Protein 7F7O (pdb70)

Foldseek 3Di:
DVLLVLLVLLVVVLVVLVVVVVVPHDDCVVSVNLVSLLVLLVQLQDPVSLVVCVVSVNLVSLLSSLLSLCVHPPQDPDPSSLSSNLSSLSSLLSNLAPDQVSLVVSLVPLSSVLSLLSNLPHPDLSSLLSSLSNLLSSLPPHDPSSLVSCVVSPNLLSLLVSLVPDDDPSSNLSSLSNLLSNLQPDLVSLVSQVVHPCNLVVLLVQCPDDDPDPDNRSNLSSLSSLLSSLLVVLVPPVSVVSCVVSPRLLSLLVQCPDPDPSSLLSSLSNLLSNLPPDPVVLVVCVVSPLLVSLVVQCPPPDDSSNVSSVNSNVSSVVDDDPVPD/DDDDDDPD

Solvent-accessible surface area: 15407 Å² total; per-residue (Å²): 196,128,15,66,100,14,0,89,64,0,72,59,2,1,92,43,0,72,122,56,59,158,82,150,114,25,26,10,85,137,80,109,1,10,64,6,0,20,58,0,6,116,38,0,62,69,128,143,71,30,119,34,0,60,135,69,19,0,6,80,2,0,0,54,0,0,37,0,1,11,98,28,69,29,98,33,101,72,141,54,2,22,16,0,1,58,47,0,0,7,0,0,0,0,2,0,64,53,42,101,61,13,7,35,39,0,2,78,38,86,20,0,0,152,10,0,17,46,2,4,157,10,140,29,34,67,0,17,7,0,0,0,4,0,0,26,0,0,2,90,189,12,53,103,113,2,70,118,10,0,84,121,30,28,0,2,92,19,0,0,82,12,0,60,128,17,153,86,23,59,0,9,74,0,0,0,4,0,0,46,7,0,0,70,36,37,92,98,2,43,28,26,0,9,70,15,137,40,0,4,40,49,0,6,41,3,3,70,55,213,43,150,88,160,51,83,16,2,32,42,7,0,4,0,0,0,80,15,0,0,51,54,0,10,77,56,94,108,36,4,81,53,5,45,120,68,83,0,13,95,12,3,5,117,15,12,143,34,178,19,94,51,7,7,21,11,1,0,1,0,1,90,39,2,0,38,179,12,105,132,5,10,66,29,1,27,82,77,24,0,18,72,53,1,107,120,30,50,155,36,204,92,163,56,9,22,94,0,0,44,22,0,25,159,19,0,93,71,77,122,21,107,131,80,242,38,16,49,31,58,26,42,172

Secondary structure (DSSP, 8-state):
-HHHHHHHHHHHHHHHHHHHHHH----HHHHT-HHHHHHHHHHTTSHHHHHHHHHHTHHHHHHHHHHHHHHHH-S---HHHHHHHHHHHHHHHHHHTT-HHHHHHHHH-HHHHHHHHHGGGSS-HHHHHHHHHHHHHHHTT--HHHHHHHHHHTHHHHHHHHHHH--SHHHHHHHHHHHHHHHTT-HHHHHHHHHSTTHHHHHHHGGG---SSS--HHHHHHHHHHHHHHHHHHT-HHHHHHHHHTT-HHHHHHGGG-S-HHHHHHHHHHHHHHHSS-HHHHHHHHHHTHHHHHHHHTT-SSHHHHHHHHHHHHHHHHS--TT--/----S---

B-factor: mean 48.18, std 10.62, range [10.53, 83.95]

Structure (mmCIF, N/CA/C/O backbone):
data_7F7O
#
_entry.id   7F7O
#
_cell.length_a   57.234
_cell.length_b   71.619
_cell.length_c   83.873
_cell.angle_alpha   90.000
_cell.angle_beta   90.000
_cell.angle_gamma   90.000
#
_symmetry.space_group_name_H-M   'P 21 21 21'
#
loop_
_entity.id
_entity.type
_entity.pdbx_description
1 polymer 'Adenomatous polyposis coli protein'
2 polymer 'Tracer 7'
3 non-polymer "N-[3',6'-bis(oxidanyl)-3-oxidanylidene-spiro[2-benzofuran-1,9'-xanthene]-5-yl]methanethioamide"
4 water water
#
loop_
_atom_site.group_PDB
_atom_site.id
_atom_site.type_symbol
_atom_site.label_atom_id
_atom_site.label_alt_id
_atom_site.label_comp_id
_atom_site.label_asym_id
_atom_site.label_entity_id
_atom_site.label_seq_id
_atom_site.pdbx_PDB_ins_code
_atom_site.Cartn_x
_atom_site.Cartn_y
_atom_site.Cartn_z
_atom_site.occupancy
_atom_site.B_iso_or_equiv
_atom_site.auth_seq_id
_atom_site.auth_comp_id
_atom_site.auth_asym_id
_atom_site.auth_atom_id
_atom_site.pdbx_PDB_model_num
ATOM 1 N N . HIS A 1 1 ? -31.297 -10.874 35.858 1.00 73.05 404 HIS A N 1
ATOM 2 C CA . HIS A 1 1 ? -31.068 -10.796 37.343 1.00 73.11 404 HIS A CA 1
ATOM 3 C C . HIS A 1 1 ? -29.788 -11.497 37.819 1.00 72.30 404 HIS A C 1
ATOM 4 O O . HIS A 1 1 ? -29.074 -10.961 38.670 1.00 72.57 404 HIS A O 1
ATOM 11 N N . HIS A 1 2 ? -29.513 -12.690 37.288 1.00 71.10 405 HIS A N 1
ATOM 12 C CA . HIS A 1 2 ? -28.279 -13.422 37.613 1.00 70.19 405 HIS A CA 1
ATOM 13 C C . HIS A 1 2 ? -27.027 -12.770 37.012 1.00 68.51 405 HIS A C 1
ATOM 14 O O . HIS A 1 2 ? -25.958 -12.805 37.624 1.00 68.20 405 HIS A O 1
ATOM 21 N N . MET A 1 3 ? -27.158 -12.198 35.815 1.00 66.58 406 MET A N 1
ATOM 22 C CA . MET A 1 3 ? -26.066 -11.438 35.189 1.00 65.00 406 MET A CA 1
ATOM 23 C C . MET A 1 3 ? -25.811 -10.102 35.886 1.00 63.54 406 MET A C 1
ATOM 24 O O . MET A 1 3 ? -24.665 -9.657 35.964 1.00 63.41 406 MET A O 1
ATOM 29 N N . LEU A 1 4 ? -26.878 -9.460 36.366 1.00 62.19 407 LEU A N 1
ATOM 30 C CA . LEU A 1 4 ? -26.765 -8.238 37.175 1.00 61.02 407 LEU A CA 1
ATOM 31 C C . LEU A 1 4 ? -25.948 -8.494 38.443 1.00 59.78 407 LEU A C 1
ATOM 32 O O . LEU A 1 4 ? -25.074 -7.701 38.788 1.00 59.56 407 LEU A O 1
ATOM 37 N N . HIS A 1 5 ? -26.239 -9.606 39.118 1.00 58.42 408 HIS A N 1
ATOM 38 C CA . HIS A 1 5 ? -25.472 -10.058 40.288 1.00 57.70 408 HIS A CA 1
ATOM 39 C C . HIS A 1 5 ? -23.971 -10.194 39.990 1.00 56.71 408 HIS A C 1
ATOM 40 O O . HIS A 1 5 ? -23.140 -9.761 40.791 1.00 56.33 408 HIS A O 1
ATOM 47 N N . LEU A 1 6 ? -23.639 -10.781 38.841 1.00 55.93 409 LEU A N 1
ATOM 48 C CA . LEU A 1 6 ? -22.241 -10.965 38.421 1.00 55.55 409 LEU A CA 1
ATOM 49 C C . LEU A 1 6 ? -21.551 -9.651 38.034 1.00 54.88 409 LEU A C 1
ATOM 50 O O . LEU A 1 6 ? -20.393 -9.429 38.398 1.00 54.82 409 LEU A O 1
ATOM 55 N N . LEU A 1 7 ? -22.256 -8.798 37.293 1.00 54.06 410 LEU A N 1
ATOM 56 C CA . LEU A 1 7 ? -21.721 -7.492 36.876 1.00 53.68 410 LEU A CA 1
ATOM 57 C C . LEU A 1 7 ? -21.516 -6.522 38.046 1.00 53.58 410 LEU A C 1
ATOM 58 O O . LEU A 1 7 ? -20.588 -5.710 38.020 1.00 53.49 410 LEU A O 1
ATOM 63 N N . GLU A 1 8 ? -22.385 -6.606 39.055 1.00 53.34 411 GLU A N 1
ATOM 64 C CA . GLU A 1 8 ? -22.266 -5.780 40.265 1.00 52.88 411 GLU A CA 1
ATOM 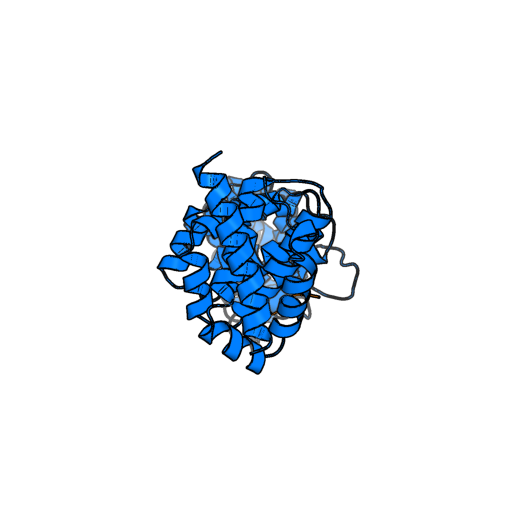65 C C . GLU A 1 8 ? -21.020 -6.115 41.089 1.00 52.32 411 GLU A C 1
ATOM 66 O O . GLU A 1 8 ? -20.394 -5.215 41.651 1.00 51.97 411 GLU A O 1
ATOM 72 N N . GLN A 1 9 ? -20.675 -7.402 41.164 1.00 51.96 412 GLN A N 1
ATOM 73 C CA . GLN A 1 9 ? -19.436 -7.848 41.821 1.00 51.85 412 GLN A CA 1
ATOM 74 C C . GLN A 1 9 ? -18.182 -7.266 41.163 1.00 51.99 412 GLN A C 1
ATOM 75 O O . GLN A 1 9 ? -17.219 -6.924 41.854 1.00 52.17 412 GLN A O 1
ATOM 81 N N . ILE A 1 10 ? -18.202 -7.165 39.834 1.00 52.12 413 ILE A N 1
ATOM 82 C CA . ILE A 1 10 ? -17.103 -6.560 39.073 1.00 52.34 413 ILE A CA 1
ATOM 83 C C . ILE A 1 10 ? -17.029 -5.055 39.337 1.00 52.75 413 ILE A C 1
ATOM 84 O O . ILE A 1 10 ? -15.959 -4.534 39.656 1.00 52.53 413 ILE A O 1
ATOM 89 N N . ARG A 1 11 ? -18.165 -4.371 39.198 1.00 53.46 414 ARG A N 1
ATOM 90 C CA . ARG A 1 11 ? -18.245 -2.923 39.449 1.00 54.16 414 ARG A CA 1
ATOM 91 C C . ARG A 1 11 ? -17.916 -2.546 40.899 1.00 54.98 414 ARG A C 1
ATOM 92 O O . ARG A 1 11 ? -17.305 -1.504 41.141 1.00 55.14 414 ARG A O 1
ATOM 100 N N . ALA A 1 12 ? -18.322 -3.390 41.848 1.00 56.05 415 ALA A N 1
ATOM 101 C CA . ALA A 1 12 ? -17.972 -3.210 43.264 1.00 56.87 415 ALA A CA 1
ATOM 102 C C . ALA A 1 12 ? -16.459 -3.277 43.487 1.00 57.76 415 ALA A C 1
ATOM 103 O O . ALA A 1 12 ? -15.903 -2.468 44.231 1.00 58.05 415 ALA A O 1
ATOM 105 N N . TYR A 1 13 ? -15.809 -4.242 42.836 1.00 58.73 416 TYR A N 1
ATOM 106 C CA . TYR A 1 13 ? -14.348 -4.384 42.877 1.00 59.55 416 TYR A CA 1
ATOM 107 C C . TYR A 1 13 ? -13.632 -3.236 42.158 1.00 60.42 416 TYR A C 1
ATOM 108 O O . TYR A 1 13 ? -12.597 -2.763 42.630 1.00 60.32 416 TYR A O 1
ATOM 117 N N . CYS A 1 14 ? -14.178 -2.811 41.017 1.00 61.61 417 CYS A N 1
ATOM 118 C CA . CYS A 1 14 ? -13.639 -1.669 40.262 1.00 62.44 417 CYS A CA 1
ATOM 119 C C . CYS A 1 14 ? -13.636 -0.382 41.090 1.00 63.27 417 CYS A C 1
ATOM 120 O O . CYS A 1 14 ? -12.655 0.365 41.074 1.00 63.31 417 CYS A O 1
ATOM 123 N N . GLU A 1 15 ? -14.732 -0.139 41.808 1.00 64.38 418 GLU A N 1
ATOM 124 C CA . GLU A 1 15 ? -14.838 1.009 42.718 1.00 65.46 418 GLU A CA 1
ATOM 125 C C . GLU A 1 15 ? -13.884 0.897 43.912 1.00 66.02 418 GLU A C 1
ATOM 126 O O . GLU A 1 15 ? -13.330 1.904 44.354 1.00 66.24 418 GLU A O 1
ATOM 132 N N . THR A 1 16 ? -13.701 -0.320 44.424 1.00 66.74 419 THR A N 1
ATOM 133 C CA . THR A 1 16 ? -12.719 -0.592 45.483 1.00 67.64 419 THR A CA 1
ATOM 134 C C . THR A 1 16 ? -11.286 -0.293 45.021 1.00 68.48 419 THR A C 1
ATOM 135 O O . THR A 1 16 ? -10.473 0.206 45.804 1.00 69.09 419 THR A O 1
ATOM 139 N N . CYS A 1 17 ? -10.987 -0.604 43.759 1.00 69.09 420 CYS A N 1
ATOM 140 C CA . CYS A 1 17 ? -9.671 -0.323 43.170 1.00 69.88 420 CYS A CA 1
ATOM 141 C C . CYS A 1 17 ? -9.417 1.175 42.963 1.00 70.87 420 CYS A C 1
ATOM 142 O O . CYS A 1 17 ? -8.314 1.654 43.229 1.00 71.12 420 CYS A O 1
ATOM 145 N N . TRP A 1 18 ? -10.431 1.902 42.489 1.00 71.69 421 TRP A N 1
ATOM 146 C CA . TRP A 1 18 ? -10.316 3.354 42.272 1.00 72.20 421 TRP A CA 1
ATOM 147 C C . TRP A 1 18 ? -10.202 4.143 43.583 1.00 73.01 421 TRP A C 1
ATOM 148 O O . TRP A 1 18 ? -9.572 5.202 43.613 1.00 73.41 421 TRP A O 1
ATOM 159 N N . GLU A 1 19 ? -10.821 3.634 44.649 1.00 73.44 422 GLU A N 1
ATOM 160 C CA . GLU A 1 19 ? -10.641 4.183 46.002 1.00 73.72 422 GLU A CA 1
ATOM 161 C C . GLU A 1 19 ? -9.182 4.094 46.465 1.00 74.66 422 GLU A C 1
ATOM 162 O O . GLU A 1 19 ? -8.666 5.026 47.083 1.00 75.25 422 GLU A O 1
ATOM 168 N N . TRP A 1 20 ? -8.536 2.969 46.161 1.00 75.63 423 TRP A N 1
ATOM 169 C CA . TRP A 1 20 ? -7.111 2.771 46.448 1.00 76.57 423 TRP A CA 1
ATOM 170 C C . TRP A 1 20 ? -6.212 3.631 45.549 1.00 77.54 423 TRP A C 1
ATOM 171 O O . TRP A 1 20 ? -5.223 4.191 46.025 1.00 78.22 423 TRP A O 1
ATOM 182 N N . GLN A 1 21 ? -6.549 3.716 44.259 1.00 78.44 424 GLN A N 1
ATOM 183 C CA . GLN A 1 21 ? -5.757 4.491 43.285 1.00 79.07 424 GLN A CA 1
ATOM 184 C C . GLN A 1 21 ? -5.681 5.986 43.610 1.00 79.59 424 GLN A C 1
ATOM 185 O O . GLN A 1 21 ? -4.632 6.606 43.424 1.00 79.26 424 GLN A O 1
ATOM 191 N N . GLU A 1 22 ? -6.792 6.553 44.080 1.00 80.61 425 GLU A N 1
ATOM 192 C CA . GLU A 1 22 ? -6.829 7.955 44.515 1.00 81.47 425 GLU A CA 1
ATOM 193 C C . GLU A 1 22 ? -5.996 8.194 45.778 1.00 81.54 425 GLU A C 1
ATOM 194 O O . GLU A 1 22 ? -5.350 9.237 45.906 1.00 81.90 425 GLU A O 1
ATOM 200 N N . ALA A 1 23 ? -6.018 7.231 46.700 1.00 81.34 426 ALA A N 1
ATOM 201 C CA . ALA A 1 23 ? -5.222 7.306 47.929 1.00 81.36 426 ALA A CA 1
ATOM 202 C C . ALA A 1 23 ? -3.733 7.096 47.644 1.00 81.43 426 ALA A C 1
ATOM 203 O O . ALA A 1 23 ? -2.925 8.003 47.855 1.00 81.72 426 ALA A O 1
ATOM 205 N N . HIS A 1 24 ? -3.386 5.908 47.150 1.00 81.44 427 HIS A N 1
ATOM 206 C CA . HIS A 1 24 ? -1.990 5.548 46.876 1.00 81.70 427 HIS A CA 1
ATOM 207 C C . HIS A 1 24 ? -1.545 6.086 45.519 1.00 81.79 427 HIS A C 1
ATOM 208 O O . HIS A 1 24 ? -1.978 5.603 44.473 1.00 82.05 427 HIS A O 1
ATOM 215 N N . MET A 1 35 ? -3.631 -2.279 48.906 1.00 78.25 438 MET A N 1
ATOM 216 C CA . MET A 1 35 ? -3.813 -2.754 47.537 1.00 78.67 438 MET A CA 1
ATOM 217 C C . MET A 1 35 ? -4.790 -3.940 47.494 1.00 78.15 438 MET A C 1
ATOM 218 O O . MET A 1 35 ? -4.419 -5.054 47.875 1.00 77.38 438 MET A O 1
ATOM 223 N N . PRO A 1 36 ? -6.050 -3.699 47.058 1.00 77.96 439 PRO A N 1
ATOM 224 C CA . PRO A 1 36 ? -7.029 -4.791 46.940 1.00 77.88 439 PRO A CA 1
ATOM 225 C C . PRO A 1 36 ? -6.638 -5.856 45.911 1.00 77.84 439 PRO A C 1
ATOM 226 O O . PRO A 1 36 ? -6.241 -5.513 44.795 1.00 78.36 439 PRO A O 1
ATOM 230 N N . ALA A 1 37 ? -6.751 -7.127 46.298 1.00 77.23 440 ALA A N 1
ATOM 231 C CA . ALA A 1 37 ? -6.444 -8.258 45.418 1.00 76.78 440 ALA A CA 1
ATOM 232 C C . ALA A 1 37 ? -7.736 -8.866 44.858 1.00 76.65 440 ALA A C 1
ATOM 233 O O . ALA A 1 37 ? -8.756 -8.892 45.554 1.00 76.64 440 ALA A O 1
ATOM 235 N N . PRO A 1 38 ? -7.699 -9.363 43.603 1.00 76.19 441 PRO A N 1
ATOM 236 C CA . PRO A 1 38 ? -8.896 -9.937 42.974 1.00 75.41 441 PRO A CA 1
ATOM 237 C C . PRO A 1 38 ? -9.315 -11.312 43.520 1.00 74.37 441 PRO A C 1
ATOM 238 O O . PRO A 1 38 ? -10.502 -11.642 43.483 1.00 74.02 441 PRO A O 1
ATOM 242 N N . VAL A 1 39 ? -8.354 -12.101 44.006 1.00 73.19 442 VAL A N 1
ATOM 243 C CA . VAL A 1 39 ? -8.635 -13.434 44.570 1.00 72.57 442 VAL A CA 1
ATOM 244 C C . VAL A 1 39 ? -9.545 -13.400 45.809 1.00 72.31 442 VAL A C 1
ATOM 245 O O . VAL A 1 39 ? -10.338 -14.320 46.022 1.00 71.94 442 VAL A O 1
ATOM 249 N N . GLU A 1 40 ? -9.427 -12.340 46.606 1.00 72.49 443 GLU A N 1
ATOM 250 C CA . GLU A 1 40 ? -10.216 -12.180 47.833 1.00 72.37 443 GLU A CA 1
ATOM 251 C C . GLU A 1 40 ? -11.691 -11.864 47.554 1.00 71.81 443 GLU A C 1
ATOM 252 O O . GLU A 1 40 ? -12.573 -12.352 48.266 1.00 72.16 443 GLU A O 1
ATOM 258 N N . HIS A 1 41 ? -11.948 -11.059 46.521 1.00 70.60 444 HIS A N 1
ATOM 259 C CA . HIS A 1 41 ? -13.315 -10.651 46.150 1.00 69.42 444 HIS A CA 1
ATOM 260 C C . HIS A 1 41 ? -14.061 -11.633 45.226 1.00 67.99 444 HIS A C 1
ATOM 261 O O . HIS A 1 41 ? -15.241 -11.414 44.938 1.00 67.82 444 HIS A O 1
ATOM 268 N N . GLN A 1 42 ? -13.383 -12.691 44.767 1.00 66.57 445 GL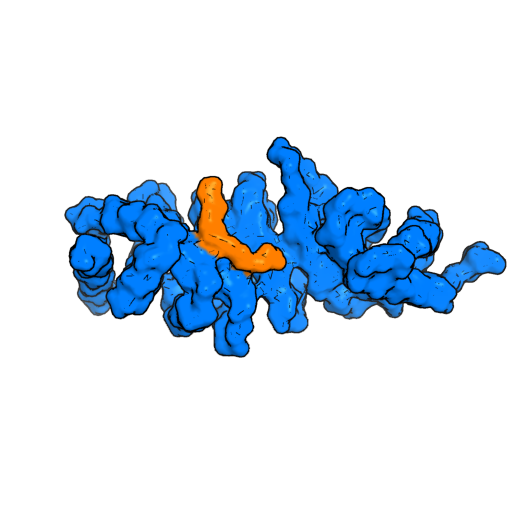N A N 1
ATOM 269 C CA . GLN A 1 42 ? -13.982 -13.736 43.918 1.00 65.59 445 GLN A CA 1
ATOM 270 C C . GLN A 1 42 ? -14.398 -13.179 42.548 1.00 64.26 445 GLN A C 1
ATOM 271 O O . GLN A 1 42 ? -15.553 -13.298 42.127 1.00 64.29 445 GLN A O 1
ATOM 277 N N . ILE A 1 43 ? -13.422 -12.588 41.861 1.00 62.63 446 ILE A N 1
ATOM 278 C CA . ILE A 1 43 ? -13.640 -11.887 40.589 1.00 61.31 446 ILE A CA 1
ATOM 279 C C . ILE A 1 43 ? -13.412 -12.792 39.377 1.00 59.91 446 ILE A C 1
ATOM 280 O O . ILE A 1 43 ? -14.196 -12.754 38.427 1.00 59.80 446 ILE A O 1
ATOM 285 N N . CYS A 1 44 ? -12.342 -13.588 39.403 1.00 58.51 447 CYS A N 1
ATOM 286 C CA . CYS A 1 44 ? -11.988 -14.445 38.261 1.00 57.53 447 CYS A CA 1
ATOM 287 C C . CYS A 1 44 ? -13.024 -15.539 37.956 1.00 56.08 447 CYS A C 1
ATOM 288 O O . CYS A 1 44 ? -13.219 -15.874 36.788 1.00 55.86 447 CYS A O 1
ATOM 291 N N . PRO A 1 45 ? -13.675 -16.110 38.994 1.00 54.60 448 PRO A N 1
ATOM 292 C CA . PRO A 1 45 ? -14.835 -16.980 38.744 1.00 53.48 448 PRO A CA 1
ATOM 293 C C . PRO A 1 45 ? -16.055 -16.254 38.160 1.00 52.01 448 PRO A C 1
ATOM 294 O O . PRO A 1 45 ? -16.753 -16.822 37.321 1.00 51.58 448 PRO A O 1
ATOM 298 N N . ALA A 1 46 ? -16.305 -15.023 38.608 1.00 50.55 449 ALA A N 1
ATOM 299 C CA . ALA A 1 46 ? -17.445 -14.227 38.135 1.00 49.61 449 ALA A CA 1
ATOM 300 C C . ALA A 1 46 ? -17.318 -13.841 36.661 1.00 48.44 449 ALA A C 1
ATOM 301 O O . ALA A 1 46 ? -18.268 -14.002 35.892 1.00 48.35 449 ALA A O 1
ATOM 303 N N . VAL A 1 47 ? -16.148 -13.325 36.285 1.00 47.15 450 VAL A N 1
ATOM 304 C CA . VAL A 1 47 ? -15.856 -12.967 34.887 1.00 46.38 450 VAL A CA 1
ATOM 305 C C . VAL A 1 47 ? -15.769 -14.198 33.965 1.00 45.55 450 VAL A C 1
ATOM 306 O O . VAL A 1 47 ? -16.072 -14.098 32.773 1.00 45.54 450 VAL A O 1
ATOM 310 N N . CYS A 1 48 ? -15.354 -15.342 34.515 1.00 44.41 451 CYS A N 1
ATOM 311 C CA . CYS A 1 48 ? -15.318 -16.611 33.771 1.00 43.28 451 CYS A CA 1
ATOM 312 C C . CYS A 1 48 ? -16.710 -17.071 33.323 1.00 42.46 451 CYS A C 1
ATOM 313 O O . CYS A 1 48 ? -16.849 -17.652 32.249 1.00 42.26 451 CYS A O 1
ATOM 316 N N . VAL A 1 49 ? -17.727 -16.811 34.146 1.00 41.68 452 VAL A N 1
ATOM 317 C CA . VAL A 1 49 ? -19.123 -17.090 33.779 1.00 41.24 452 VAL A CA 1
ATOM 318 C C . VAL A 1 49 ? -19.571 -16.138 32.665 1.00 40.65 452 VAL A C 1
ATOM 319 O O . VAL A 1 49 ? -20.157 -16.577 31.676 1.00 40.57 452 VAL A O 1
ATOM 323 N N . LEU A 1 50 ? -19.288 -14.845 32.833 1.00 40.06 453 LEU A N 1
ATOM 324 C CA . LEU A 1 50 ? -19.606 -13.825 31.820 1.00 39.60 453 LEU A CA 1
ATOM 325 C C . LEU A 1 50 ? -18.876 -14.052 30.490 1.00 39.36 453 LEU A C 1
ATOM 326 O O . LEU A 1 50 ? -19.426 -13.768 29.427 1.00 39.40 453 LEU A O 1
ATOM 331 N N . MET A 1 51 ? -17.643 -14.551 30.555 1.00 39.20 454 MET A N 1
ATOM 332 C CA . MET A 1 51 ? -16.901 -14.968 29.358 1.00 39.16 454 MET A CA 1
ATOM 333 C C . MET A 1 51 ? -17.676 -16.031 28.576 1.00 39.50 454 MET A C 1
ATOM 334 O O . MET A 1 51 ? -17.771 -15.961 27.350 1.00 39.66 454 MET A O 1
ATOM 339 N N . LYS A 1 52 ? -18.215 -17.010 29.298 1.00 39.76 455 LYS A N 1
ATOM 340 C CA . LYS A 1 52 ? -18.993 -18.095 28.698 1.00 39.86 455 LYS A CA 1
ATOM 341 C C . LYS A 1 52 ? -20.385 -17.626 28.260 1.00 40.01 455 LYS A C 1
ATOM 342 O O . LYS A 1 52 ? -20.866 -18.024 27.202 1.00 40.13 455 LYS A O 1
ATOM 348 N N . LEU A 1 53 ? -21.024 -16.775 29.061 1.00 40.31 456 LEU A N 1
ATOM 349 C CA . LEU A 1 53 ? -22.329 -16.199 28.699 1.00 40.48 456 LEU A CA 1
ATOM 350 C C . LEU A 1 53 ? -22.285 -15.285 27.461 1.00 40.73 456 LEU A C 1
ATOM 351 O O . LEU A 1 53 ? -23.282 -15.172 26.748 1.00 41.03 456 LEU A O 1
ATOM 356 N N . SER A 1 54 ? -21.138 -14.652 27.206 1.00 40.81 457 SER A N 1
ATOM 357 C CA . SER A 1 54 ? -20.987 -13.722 26.075 1.00 40.98 457 SER A CA 1
ATOM 358 C C . SER A 1 54 ? -21.023 -14.366 24.679 1.00 41.36 457 SER A C 1
ATOM 359 O O . SER A 1 54 ? -21.163 -13.654 23.684 1.00 41.36 457 SER A O 1
ATOM 362 N N . PHE A 1 55 ? -20.876 -15.690 24.598 1.00 41.82 458 PHE A N 1
ATOM 363 C CA . PHE A 1 55 ? -21.001 -16.410 23.321 1.00 42.15 458 PHE A CA 1
ATOM 364 C C . PHE A 1 55 ? -22.425 -16.390 22.757 1.00 42.97 458 PHE A C 1
ATOM 365 O O . PHE A 1 55 ? -22.604 -16.259 21.545 1.00 43.18 458 PHE A O 1
ATOM 373 N N . ASP A 1 56 ? -23.425 -16.518 23.630 1.00 44.14 459 ASP A N 1
ATOM 374 C CA . ASP A 1 56 ? -24.832 -16.512 23.212 1.00 45.27 459 ASP A CA 1
ATOM 375 C C . ASP A 1 56 ? -25.297 -15.100 22.852 1.00 45.62 459 ASP A C 1
ATOM 376 O O . ASP A 1 56 ? -24.932 -14.133 23.518 1.00 45.66 459 ASP A O 1
ATOM 381 N N . GLU A 1 57 ? -26.121 -15.001 21.809 1.00 46.45 460 GLU A N 1
ATOM 382 C CA . GLU A 1 57 ? -26.577 -13.712 21.276 1.00 47.11 460 GLU A CA 1
ATOM 383 C C . GLU A 1 57 ? -27.623 -13.041 22.170 1.00 47.55 460 GLU A C 1
ATOM 384 O O . GLU A 1 57 ? -27.581 -11.825 22.367 1.00 47.56 460 GLU A O 1
ATOM 390 N N . GLU A 1 58 ? -28.561 -13.832 22.690 1.00 48.17 461 GLU A N 1
ATOM 391 C CA . GLU A 1 58 ? -29.589 -13.327 23.611 1.00 48.71 461 GLU A CA 1
ATOM 392 C C . GLU A 1 58 ? -29.002 -12.847 24.943 1.00 48.65 461 GLU A C 1
ATOM 393 O O . GLU A 1 58 ? -29.500 -11.879 25.525 1.00 48.81 461 GLU A O 1
ATOM 399 N N . HIS A 1 59 ? -27.955 -13.524 25.419 1.00 48.29 462 HIS A N 1
ATOM 400 C CA . HIS A 1 59 ? -27.226 -13.091 26.621 1.00 48.00 462 HIS A CA 1
ATOM 401 C C . HIS A 1 59 ? -26.406 -11.814 26.394 1.00 47.82 462 HIS A C 1
ATOM 402 O O . HIS A 1 59 ? -26.244 -11.022 27.320 1.00 48.31 462 HIS A O 1
ATOM 409 N N . ARG A 1 60 ? -25.884 -11.622 25.180 1.00 47.29 463 ARG A N 1
ATOM 410 C CA . ARG A 1 60 ? -25.184 -10.374 24.825 1.00 46.94 463 ARG A CA 1
ATOM 411 C C . ARG A 1 60 ? -26.109 -9.153 24.834 1.00 47.42 463 ARG A C 1
ATOM 412 O O . ARG A 1 60 ? -25.691 -8.067 25.241 1.00 47.77 463 ARG A O 1
ATOM 420 N N . HIS A 1 61 ? -27.349 -9.332 24.379 1.00 47.79 464 HIS A N 1
ATOM 421 C CA . HIS A 1 61 ? -28.363 -8.270 24.429 1.00 48.06 464 HIS A CA 1
ATOM 422 C C . HIS A 1 61 ? -28.678 -7.861 25.874 1.00 47.58 464 HIS A C 1
ATOM 423 O O . HIS A 1 61 ? -28.870 -6.677 26.159 1.00 47.46 464 HIS A O 1
ATOM 430 N N . ALA A 1 62 ? -28.727 -8.848 26.770 1.00 46.96 465 ALA A N 1
ATOM 431 C CA . ALA A 1 62 ? -28.917 -8.604 28.204 1.00 46.63 465 ALA A CA 1
ATOM 432 C C . ALA A 1 62 ? -27.729 -7.876 28.847 1.00 46.51 465 ALA A C 1
ATOM 433 O O . ALA A 1 62 ? -27.923 -7.063 29.752 1.00 46.74 465 ALA A O 1
ATOM 435 N N . MET A 1 63 ? -26.511 -8.177 28.389 1.00 46.22 466 MET A N 1
ATOM 436 C CA . MET A 1 63 ? -25.301 -7.476 28.851 1.00 45.91 466 MET A CA 1
ATOM 437 C C . MET A 1 63 ? -25.275 -6.012 28.422 1.00 46.08 466 MET A C 1
ATOM 438 O O . MET A 1 63 ? -24.934 -5.138 29.221 1.00 46.12 466 MET A O 1
ATOM 443 N N . ASN A 1 64 ? -25.623 -5.758 27.161 1.00 46.33 467 ASN A N 1
ATOM 444 C CA . ASN A 1 64 ? -25.575 -4.405 26.589 1.00 46.47 467 ASN A CA 1
ATOM 445 C C . ASN A 1 64 ? -26.560 -3.432 27.247 1.00 46.76 467 ASN A C 1
ATOM 446 O O . ASN A 1 64 ? -26.262 -2.241 27.367 1.00 47.17 467 ASN A O 1
ATOM 451 N N . GLU A 1 65 ? -27.722 -3.936 27.668 1.00 46.79 468 GLU A N 1
ATOM 452 C CA . GLU A 1 65 ? -28.691 -3.135 28.428 1.00 46.76 468 GLU A CA 1
ATOM 453 C C . GLU A 1 65 ? -28.165 -2.767 29.818 1.00 46.53 468 GLU A C 1
ATOM 454 O O . GLU A 1 65 ? -28.290 -1.618 30.248 1.00 46.99 468 GLU A O 1
ATOM 460 N N . LEU A 1 66 ? -27.568 -3.744 30.502 1.00 45.99 469 LEU A N 1
ATOM 461 C CA . LEU A 1 66 ? -27.036 -3.560 31.861 1.00 45.41 469 LEU A CA 1
ATOM 462 C C . LEU A 1 66 ? -25.610 -2.977 31.921 1.00 44.82 469 LEU A C 1
ATOM 463 O O . LEU A 1 66 ? -25.055 -2.832 33.014 1.00 44.81 469 LEU A O 1
ATOM 468 N N . GLY A 1 67 ? -25.021 -2.646 30.769 1.00 44.16 470 GLY A N 1
ATOM 469 C CA . GLY A 1 67 ? -23.700 -2.013 30.716 1.00 43.56 470 GLY A CA 1
ATOM 470 C C . GLY A 1 67 ? -22.568 -2.981 31.006 1.00 42.95 470 GLY A C 1
ATOM 471 O O . GLY A 1 67 ? -21.648 -2.662 31.762 1.00 42.59 470 GLY A O 1
ATOM 472 N N . GLY A 1 68 ? -22.637 -4.157 30.387 1.00 42.60 471 GLY A N 1
ATOM 473 C CA . GLY A 1 68 ? -21.679 -5.236 30.623 1.00 42.25 471 GLY A CA 1
ATOM 474 C C . GLY A 1 68 ? -20.313 -5.003 30.005 1.00 41.84 471 GLY A C 1
ATOM 475 O O . GLY A 1 68 ? -19.295 -5.375 30.591 1.00 41.78 471 GLY A O 1
ATOM 476 N N . LEU A 1 69 ? -20.293 -4.401 28.816 1.00 41.42 472 LEU A N 1
ATOM 477 C CA . LEU A 1 69 ? -19.042 -4.062 28.130 1.00 41.17 472 LEU A CA 1
ATOM 478 C C . LEU A 1 69 ? -18.211 -3.038 28.903 1.00 41.08 472 LEU A C 1
ATOM 479 O O . LEU A 1 69 ? -16.981 -3.115 28.903 1.00 41.28 472 LEU A O 1
ATOM 484 N N . GLN A 1 70 ? -18.884 -2.089 29.553 1.00 40.82 473 GLN A N 1
ATOM 485 C CA . GLN A 1 70 ? -18.212 -1.037 30.324 1.00 40.58 473 GLN A CA 1
ATOM 486 C C . GLN A 1 70 ? -17.582 -1.581 31.611 1.00 40.45 473 GLN A C 1
ATOM 487 O O . GLN A 1 70 ? -16.476 -1.180 31.975 1.00 40.46 473 GLN A O 1
ATOM 493 N N . ALA A 1 71 ? -18.287 -2.489 32.287 1.00 40.39 474 ALA A N 1
ATOM 494 C CA . ALA A 1 71 ? -17.801 -3.100 33.532 1.00 40.40 474 ALA A CA 1
ATOM 495 C C . ALA A 1 71 ? -16.602 -4.024 33.308 1.00 40.52 474 ALA A C 1
ATOM 496 O O . ALA A 1 71 ? -15.632 -3.978 34.068 1.00 40.37 474 ALA A O 1
ATOM 498 N N . ILE A 1 72 ? -16.680 -4.855 32.269 1.00 40.83 475 ILE A N 1
ATOM 499 C CA . ILE A 1 72 ? -15.614 -5.811 31.937 1.00 41.14 475 ILE A CA 1
ATOM 500 C C . ILE A 1 72 ? -14.361 -5.089 31.420 1.00 41.83 475 ILE A C 1
ATOM 501 O O . ILE A 1 72 ? -13.239 -5.482 31.749 1.00 42.09 475 ILE A O 1
ATOM 506 N N . ALA A 1 73 ? -14.559 -4.046 30.615 1.00 42.48 476 ALA A N 1
ATOM 507 C CA . ALA A 1 73 ? -13.451 -3.246 30.077 1.00 42.99 476 ALA A CA 1
ATOM 508 C C . ALA A 1 73 ? -12.671 -2.507 31.169 1.00 43.91 476 ALA A C 1
ATOM 509 O O . ALA A 1 73 ? -11.440 -2.465 31.133 1.00 44.01 476 ALA A O 1
ATOM 511 N N . GLU A 1 74 ? -13.395 -1.927 32.127 1.00 45.14 477 GLU A N 1
ATOM 512 C CA . GLU A 1 74 ? -12.779 -1.231 33.268 1.00 45.83 477 GLU A CA 1
ATOM 513 C C . GLU A 1 74 ? -12.073 -2.178 34.246 1.00 45.98 477 GLU A C 1
ATOM 514 O O . GLU A 1 74 ? -11.089 -1.787 34.879 1.00 45.79 477 GLU A O 1
ATOM 520 N N . LEU A 1 75 ? -12.581 -3.405 34.372 1.00 46.31 478 LEU A N 1
ATOM 521 C CA . LEU A 1 75 ? -11.916 -4.457 35.155 1.00 46.72 478 LEU A CA 1
ATOM 522 C C . LEU A 1 75 ? -10.565 -4.821 34.539 1.00 47.19 478 LEU A C 1
ATOM 523 O O . LEU A 1 75 ? -9.565 -4.951 35.248 1.00 47.32 478 LEU A O 1
ATOM 528 N N . LEU A 1 76 ? -10.558 -5.000 33.219 1.00 47.68 479 LEU A N 1
ATOM 529 C CA . LEU A 1 76 ? -9.326 -5.233 32.460 1.00 47.98 479 LEU A CA 1
ATOM 530 C C . LEU A 1 76 ? -8.384 -4.027 32.532 1.00 48.08 479 LEU A C 1
ATOM 531 O O . LEU A 1 76 ? -7.173 -4.196 32.679 1.00 48.10 479 LEU A O 1
ATOM 536 N N . GLN A 1 77 ? -8.950 -2.823 32.436 1.00 48.25 480 GLN A N 1
ATOM 537 C CA . GLN A 1 77 ? -8.179 -1.575 32.499 1.00 48.39 480 GLN A CA 1
ATOM 538 C C . GLN A 1 77 ? -7.462 -1.414 33.838 1.00 48.62 480 GLN A C 1
ATOM 539 O O . GLN A 1 77 ? -6.243 -1.241 33.873 1.00 48.85 480 GLN A O 1
ATOM 545 N N . VAL A 1 78 ? -8.226 -1.480 34.928 1.00 48.91 481 VAL A N 1
ATOM 546 C CA . VAL A 1 78 ? -7.698 -1.209 36.273 1.00 49.14 481 VAL A CA 1
ATOM 547 C C . VAL A 1 78 ? -6.655 -2.237 36.736 1.00 49.02 481 VAL A C 1
ATOM 548 O O . VAL A 1 78 ? -5.702 -1.879 37.430 1.00 48.83 481 VAL A O 1
ATOM 552 N N . ASP A 1 79 ? -6.838 -3.500 36.347 1.00 49.26 482 ASP A N 1
ATOM 553 C CA . ASP A 1 79 ? -5.899 -4.573 36.701 1.00 49.67 482 ASP A CA 1
ATOM 554 C C . ASP A 1 79 ? -4.554 -4.423 35.979 1.00 50.21 482 ASP A C 1
ATOM 555 O O . ASP A 1 79 ? -3.505 -4.712 36.560 1.00 50.34 482 ASP A O 1
ATOM 560 N N . CYS A 1 80 ? -4.594 -3.989 34.719 1.00 50.93 483 CYS A N 1
ATOM 561 C CA . CYS A 1 80 ? -3.376 -3.700 33.947 1.00 51.31 483 CYS A CA 1
ATOM 562 C C . CYS A 1 80 ? -2.591 -2.521 34.529 1.00 51.90 483 CYS A C 1
ATOM 563 O O . CYS A 1 80 ? -1.361 -2.560 34.582 1.00 52.18 483 CYS A O 1
ATOM 566 N N . GLU A 1 81 ? -3.309 -1.483 34.956 1.00 52.67 484 GLU A N 1
ATOM 567 C CA . GLU A 1 81 ? -2.698 -0.305 35.587 1.00 53.49 484 GLU A CA 1
ATOM 568 C C . GLU A 1 81 ? -2.084 -0.603 36.961 1.00 54.86 484 GLU A C 1
ATOM 569 O O . GLU A 1 81 ? -1.049 -0.032 37.311 1.00 55.07 484 GLU A O 1
ATOM 575 N N . MET A 1 82 ? -2.722 -1.489 37.727 1.00 56.57 485 MET A N 1
ATOM 576 C CA . MET A 1 82 ? -2.257 -1.842 39.076 1.00 58.07 485 MET A CA 1
ATOM 577 C C . MET A 1 82 ? -1.023 -2.747 39.056 1.00 58.93 485 MET A C 1
ATOM 578 O O . MET A 1 82 ? 0.044 -2.357 39.535 1.00 58.88 485 MET A O 1
ATOM 583 N N . TYR A 1 83 ? -1.181 -3.947 38.499 1.00 60.36 486 TYR A N 1
ATOM 584 C CA . TYR A 1 83 ? -0.136 -4.985 38.532 1.00 61.49 486 TYR A CA 1
ATOM 585 C C . TYR A 1 83 ? 0.894 -4.900 37.396 1.00 62.08 486 TYR A C 1
ATOM 586 O O . TYR A 1 83 ? 1.979 -5.477 37.513 1.00 61.90 486 TYR A O 1
ATOM 595 N N . GLY A 1 84 ? 0.559 -4.206 36.307 1.00 62.76 487 GLY A N 1
ATOM 596 C CA . GLY A 1 84 ? 1.478 -4.037 35.178 1.00 63.17 487 GLY A CA 1
ATOM 597 C C . GLY A 1 84 ? 1.537 -5.276 34.302 1.00 63.68 487 GLY A C 1
ATOM 598 O O . GLY A 1 84 ? 0.504 -5.887 34.022 1.00 63.71 487 GLY A O 1
ATOM 599 N N . LEU A 1 85 ? 2.746 -5.646 33.876 1.00 64.39 488 LEU A N 1
ATOM 600 C CA . LEU A 1 85 ? 2.973 -6.829 33.038 1.00 65.15 488 LEU A CA 1
ATOM 601 C C . LEU A 1 85 ? 3.437 -8.009 33.899 1.00 65.45 488 LEU A C 1
ATOM 602 O O . LEU A 1 85 ? 4.533 -8.546 33.710 1.00 65.50 488 LEU A O 1
ATOM 607 N N . THR A 1 86 ? 2.583 -8.406 34.839 1.00 65.87 489 THR A N 1
ATOM 608 C CA . THR A 1 86 ? 2.905 -9.471 35.799 1.00 66.53 489 THR A CA 1
ATOM 609 C C . THR A 1 86 ? 2.829 -10.869 35.178 1.00 66.40 489 THR A C 1
ATOM 610 O O . THR A 1 86 ? 2.105 -11.089 34.205 1.00 66.10 489 THR A O 1
ATOM 6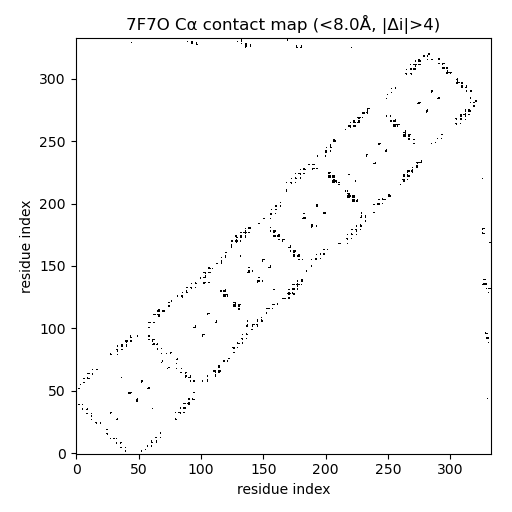14 N N . ASN A 1 87 ? 3.585 -11.800 35.763 1.00 66.77 490 ASN A N 1
ATOM 615 C CA . ASN A 1 87 ? 3.526 -13.227 35.415 1.00 66.86 490 ASN A CA 1
ATOM 616 C C . ASN A 1 87 ? 2.585 -14.025 36.336 1.00 66.36 490 ASN A C 1
ATOM 617 O O . ASN A 1 87 ? 2.514 -15.253 36.226 1.00 66.48 490 ASN A O 1
ATOM 622 N N . ASP A 1 88 ? 1.875 -13.336 37.235 1.00 65.48 491 ASP A N 1
ATOM 623 C CA . ASP A 1 88 ? 0.914 -13.971 38.140 1.00 65.04 491 ASP A CA 1
ATOM 624 C C . ASP A 1 88 ? -0.215 -14.634 37.348 1.00 64.46 491 ASP A C 1
ATOM 625 O O . ASP A 1 88 ? -0.781 -14.023 36.440 1.00 64.12 491 ASP A O 1
ATOM 630 N N . HIS A 1 89 ? -0.525 -15.883 37.697 1.00 63.88 492 HIS A N 1
ATOM 631 C CA . HIS A 1 89 ? -1.542 -16.670 36.991 1.00 63.45 492 HIS A CA 1
ATOM 632 C C . HIS A 1 89 ? -2.945 -16.082 37.145 1.00 62.63 492 HIS A C 1
ATOM 633 O O . HIS A 1 89 ? -3.701 -16.025 36.175 1.00 62.65 492 HIS A O 1
ATOM 640 N N . TYR A 1 90 ? -3.278 -15.645 38.359 1.00 61.70 493 TYR A N 1
ATOM 641 C CA . TYR A 1 90 ? -4.613 -15.115 38.657 1.00 61.15 493 TYR A CA 1
ATOM 642 C C . TYR A 1 90 ? -4.891 -13.786 37.943 1.00 60.40 493 TYR A C 1
ATOM 643 O O . TYR A 1 90 ? -6.029 -13.520 37.550 1.00 59.76 493 TYR A O 1
ATOM 652 N N . SER A 1 91 ? -3.854 -12.965 37.784 1.00 59.90 494 SER A N 1
ATOM 653 C CA . SER A 1 91 ? -3.959 -11.701 37.051 1.00 59.50 494 SER A CA 1
ATOM 654 C C . SER A 1 91 ? -4.125 -11.920 35.544 1.00 58.89 494 SER A C 1
ATOM 655 O O . SER A 1 91 ? -4.964 -11.276 34.919 1.00 58.98 494 SER A O 1
ATOM 658 N N . ILE A 1 92 ? -3.331 -12.828 34.973 1.00 57.98 495 ILE A N 1
ATOM 659 C CA . ILE A 1 92 ? -3.368 -13.117 33.528 1.00 57.07 495 ILE A CA 1
ATOM 660 C C . ILE A 1 92 ? -4.674 -13.816 33.133 1.00 55.89 495 ILE A C 1
ATOM 661 O O . ILE A 1 92 ? -5.303 -13.442 32.141 1.00 55.62 495 ILE A O 1
ATOM 666 N N . THR A 1 93 ? -5.059 -14.831 33.906 1.00 54.60 496 THR A N 1
ATOM 667 C CA . THR A 1 93 ? -6.311 -15.573 33.691 1.00 53.55 496 THR A CA 1
ATOM 668 C C . THR A 1 93 ? -7.548 -14.665 33.761 1.00 52.80 496 THR A C 1
ATOM 669 O O . THR A 1 93 ? -8.516 -14.878 33.028 1.00 52.72 496 THR A O 1
ATOM 673 N N . LEU A 1 94 ? -7.507 -13.666 34.644 1.00 52.13 497 LEU A N 1
ATOM 674 C CA . LEU A 1 94 ? -8.560 -12.647 34.735 1.00 51.61 497 LEU A CA 1
ATOM 675 C C . LEU A 1 94 ? -8.616 -11.783 33.471 1.00 50.76 497 LEU A C 1
ATOM 676 O O . LEU A 1 94 ? -9.699 -11.507 32.950 1.00 50.89 497 LEU A O 1
ATOM 681 N N . ARG A 1 95 ? -7.446 -11.361 32.995 1.00 49.62 498 ARG A N 1
ATOM 682 C CA . ARG A 1 95 ? -7.334 -10.566 31.765 1.00 48.65 498 ARG A CA 1
ATOM 683 C C . ARG A 1 95 ? -7.697 -11.360 30.505 1.00 47.50 498 ARG A C 1
ATOM 684 O O . ARG A 1 95 ? -8.190 -10.782 29.536 1.00 47.50 498 ARG A O 1
ATOM 692 N N . ARG A 1 96 ? -7.445 -12.671 30.520 1.00 46.40 499 ARG A N 1
ATOM 693 C CA . ARG A 1 96 ? -7.833 -13.553 29.409 1.00 45.51 499 ARG A CA 1
ATOM 694 C C . ARG A 1 96 ? -9.353 -13.663 29.287 1.00 44.37 499 ARG A C 1
ATOM 695 O O . ARG A 1 96 ? -9.906 -13.405 28.219 1.00 44.11 499 ARG A O 1
ATOM 703 N N . TYR A 1 97 ? -10.019 -14.025 30.384 1.00 43.20 500 TYR A N 1
ATOM 704 C CA . TYR A 1 97 ? -11.485 -14.160 30.399 1.00 42.46 500 TYR A CA 1
ATOM 705 C C . TYR A 1 97 ? -12.216 -12.837 30.132 1.00 41.57 500 TYR A C 1
ATOM 706 O O . TYR A 1 97 ? -13.299 -12.839 29.541 1.00 41.41 500 TYR A O 1
ATOM 715 N N . ALA A 1 98 ? -11.628 -11.723 30.569 1.00 40.51 501 ALA A N 1
ATOM 716 C CA . ALA A 1 98 ? -12.177 -10.390 30.300 1.00 39.73 501 ALA A CA 1
ATOM 717 C C . ALA A 1 98 ? -12.088 -10.033 28.817 1.00 38.73 501 ALA A C 1
ATOM 718 O O . ALA A 1 98 ? -13.066 -9.575 28.226 1.00 38.39 501 ALA A O 1
ATOM 720 N N . GLY A 1 99 ? -10.911 -10.246 28.230 1.00 37.90 502 GLY A N 1
ATOM 721 C CA . GLY A 1 99 ? -10.676 -9.983 26.809 1.00 37.45 502 GLY A CA 1
ATOM 722 C C . GLY A 1 99 ? -11.491 -10.855 25.868 1.00 36.95 502 GLY A C 1
ATOM 723 O O . GLY A 1 99 ? -11.925 -10.393 24.812 1.00 36.91 502 GLY A O 1
ATOM 724 N N . MET A 1 100 ? -11.688 -12.117 26.250 1.00 36.37 503 MET A N 1
ATOM 725 C CA . MET A 1 100 ? -12.537 -13.048 25.493 1.00 35.89 503 MET A CA 1
ATOM 726 C C . MET A 1 100 ? -14.005 -12.609 25.468 1.00 35.42 503 MET A C 1
ATOM 727 O O . MET A 1 100 ? -14.695 -12.813 24.468 1.00 35.52 503 MET A O 1
ATOM 732 N N . ALA A 1 101 ? -14.471 -12.014 26.566 1.00 35.00 504 ALA A N 1
ATOM 733 C CA . ALA A 1 101 ? -15.829 -11.465 26.649 1.00 34.65 504 ALA A CA 1
ATOM 734 C C . ALA A 1 101 ? -15.994 -10.220 25.777 1.00 34.44 504 ALA A C 1
ATOM 735 O O . ALA A 1 101 ? -17.004 -10.076 25.086 1.00 34.34 504 ALA A O 1
ATOM 737 N N . LEU A 1 102 ? -15.003 -9.329 25.821 1.00 34.31 505 LEU A N 1
ATOM 738 C CA . LEU A 1 102 ? -14.999 -8.107 25.005 1.00 34.18 505 LEU A CA 1
ATOM 739 C C . LEU A 1 102 ? -14.952 -8.394 23.503 1.00 34.14 505 LEU A C 1
ATOM 740 O O . LEU A 1 102 ? -15.567 -7.670 22.720 1.00 34.16 505 LEU A O 1
ATOM 745 N N . THR A 1 103 ? -14.219 -9.437 23.111 1.00 34.19 506 THR A N 1
ATOM 746 C CA . THR A 1 103 ? -14.177 -9.896 21.716 1.00 34.36 506 THR A CA 1
ATOM 747 C C . THR A 1 103 ? -15.574 -10.257 21.209 1.00 34.61 506 THR A C 1
ATOM 748 O O . THR A 1 103 ? -15.978 -9.828 20.125 1.00 34.62 506 THR A O 1
ATOM 752 N N . ASN A 1 104 ? -16.298 -11.038 22.007 1.00 34.82 507 ASN A N 1
ATOM 753 C CA . ASN A 1 104 ? -17.652 -11.481 21.657 1.00 35.02 507 ASN A CA 1
ATOM 754 C C . ASN A 1 104 ? -18.654 -10.325 21.651 1.00 35.08 507 ASN A C 1
ATOM 755 O O . ASN A 1 104 ? -19.539 -10.277 20.795 1.00 35.13 507 ASN A O 1
ATOM 760 N N . LEU A 1 105 ? -18.508 -9.403 22.602 1.00 35.17 508 LEU A N 1
ATOM 761 C CA . LEU A 1 105 ? -19.355 -8.207 22.672 1.00 35.30 508 LEU A CA 1
ATOM 762 C C . LEU A 1 105 ? -19.117 -7.238 21.504 1.00 35.31 508 LEU A C 1
ATOM 763 O O . LEU A 1 105 ? -20.067 -6.636 20.999 1.00 35.28 508 LEU A O 1
ATOM 768 N N . THR A 1 106 ? -17.860 -7.088 21.087 1.00 35.33 509 THR A N 1
ATOM 769 C CA . THR A 1 106 ? -17.512 -6.255 19.926 1.00 35.52 509 THR A CA 1
ATOM 770 C C . THR A 1 106 ? -17.902 -6.878 18.578 1.00 35.60 509 THR A C 1
ATOM 771 O O . THR A 1 106 ? -18.071 -6.153 17.594 1.00 35.54 509 THR A O 1
ATOM 775 N N . PHE A 1 107 ? -18.030 -8.206 18.534 1.00 35.74 510 PHE A N 1
ATOM 776 C CA . PHE A 1 107 ? -18.366 -8.929 17.299 1.00 35.76 510 PHE A CA 1
ATOM 777 C C . PHE A 1 107 ? -19.766 -8.588 16.780 1.00 36.22 510 PHE A C 1
ATOM 778 O O . PHE A 1 107 ? -20.771 -8.991 17.371 1.00 36.24 510 PHE A O 1
ATOM 786 N N . GLY A 1 108 ? -19.814 -7.845 15.675 1.00 36.83 511 GLY A N 1
ATOM 787 C CA . GLY A 1 108 ? -21.064 -7.537 14.982 1.00 37.27 511 GLY A CA 1
ATOM 788 C C . GLY A 1 108 ? -21.930 -6.540 15.727 1.00 37.70 511 GLY A C 1
ATOM 789 O O . GLY A 1 108 ? -23.141 -6.733 15.846 1.00 38.19 511 GLY A O 1
ATOM 790 N N . ASP A 1 109 ? -21.300 -5.480 16.230 1.00 38.02 512 ASP A N 1
ATOM 791 C CA . ASP A 1 109 ? -21.989 -4.440 16.993 1.00 38.30 512 ASP A CA 1
ATOM 792 C C . ASP A 1 109 ? -21.196 -3.133 16.882 1.00 38.63 512 ASP A C 1
ATOM 793 O O . ASP A 1 109 ? -20.219 -2.924 17.605 1.00 38.52 512 ASP A O 1
ATOM 798 N N . VAL A 1 110 ? -21.622 -2.273 15.956 1.00 39.08 513 VAL A N 1
ATOM 799 C CA . VAL A 1 110 ? -20.938 -1.001 15.666 1.00 39.43 513 VAL A CA 1
ATOM 800 C C . VAL A 1 110 ? -20.857 -0.053 16.874 1.00 39.45 513 VAL A C 1
ATOM 801 O O . VAL A 1 110 ? -19.866 0.664 17.033 1.00 39.47 513 VAL A O 1
ATOM 805 N N . ALA A 1 111 ? -21.898 -0.055 17.708 1.00 39.52 514 ALA A N 1
ATOM 806 C CA . ALA A 1 111 ? -21.936 0.761 18.927 1.00 39.42 514 ALA A CA 1
ATOM 807 C C . ALA A 1 111 ? -20.883 0.317 19.943 1.00 39.21 514 ALA A C 1
ATOM 808 O O . ALA A 1 111 ? -20.164 1.149 20.499 1.00 39.16 514 ALA A O 1
ATOM 810 N N . ASN A 1 112 ? -20.800 -0.993 20.171 1.00 38.89 515 ASN A N 1
ATOM 811 C CA . ASN A 1 112 ? -19.822 -1.573 21.102 1.00 38.85 515 ASN A CA 1
ATOM 812 C C . ASN A 1 112 ? -18.366 -1.374 20.666 1.00 38.57 515 ASN A C 1
ATOM 813 O O . ASN A 1 112 ? -17.484 -1.225 21.515 1.00 38.36 515 ASN A O 1
ATOM 818 N N . LYS A 1 113 ? -18.121 -1.388 19.354 1.00 38.35 516 LYS A N 1
ATOM 819 C CA . LYS A 1 113 ? -16.794 -1.080 18.803 1.00 38.27 516 LYS A CA 1
ATOM 820 C C . LYS A 1 113 ? -16.385 0.353 19.136 1.00 38.30 516 LYS A C 1
ATOM 821 O O . LYS A 1 113 ? -15.268 0.598 19.595 1.00 37.90 516 LYS A O 1
ATOM 827 N N . ALA A 1 114 ? -17.304 1.287 18.895 1.00 38.63 517 ALA A N 1
ATOM 828 C CA . ALA A 1 114 ? -17.105 2.706 19.208 1.00 38.96 517 ALA A CA 1
ATOM 829 C C . ALA A 1 114 ? -16.957 2.977 20.709 1.00 39.02 517 ALA A C 1
ATOM 830 O O . ALA A 1 114 ? -16.156 3.826 21.110 1.00 38.69 517 ALA A O 1
ATOM 832 N N . THR A 1 115 ? -17.734 2.262 21.524 1.00 39.37 518 THR A N 1
ATOM 833 C CA . THR A 1 115 ? -17.712 2.424 22.983 1.00 39.74 518 THR A CA 1
ATOM 834 C C . THR A 1 115 ? -16.361 2.030 23.581 1.00 40.01 518 THR A C 1
ATOM 835 O O . THR A 1 115 ? -15.802 2.774 24.388 1.00 40.01 518 THR A O 1
ATOM 839 N N . LEU A 1 1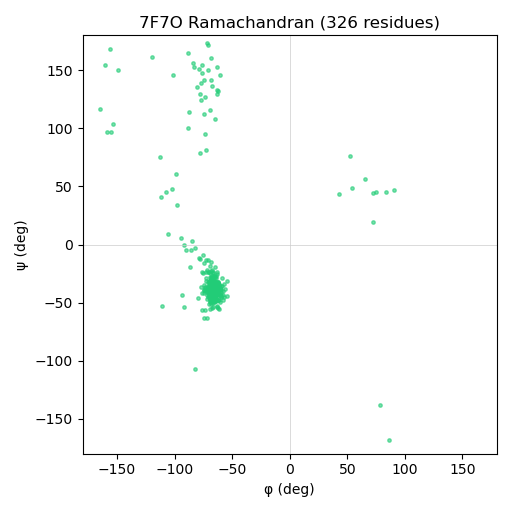16 ? -15.851 0.863 23.190 1.00 40.36 519 LEU A N 1
ATOM 840 C CA . LEU A 1 116 ? -14.556 0.377 23.683 1.00 40.72 519 LEU A CA 1
ATOM 841 C C . LEU A 1 116 ? -13.387 1.220 23.161 1.00 41.17 519 LEU A C 1
ATOM 842 O O . LEU A 1 116 ? -12.399 1.414 23.872 1.00 41.07 519 LEU A O 1
ATOM 847 N N . CYS A 1 117 ? -13.504 1.706 21.924 1.00 41.71 520 CYS A N 1
ATOM 848 C CA . CYS A 1 117 ? -12.530 2.649 21.358 1.00 41.96 520 CYS A CA 1
ATOM 849 C C . CYS A 1 117 ? -12.532 3.983 22.109 1.00 41.81 520 CYS A C 1
ATOM 850 O O . CYS A 1 117 ? -11.467 4.509 22.436 1.00 42.01 520 CYS A O 1
ATOM 853 N N . SER A 1 118 ? -13.724 4.513 22.388 1.00 41.53 521 SER A N 1
ATOM 854 C CA . SER A 1 118 ? -13.869 5.787 23.109 1.00 41.43 521 SER A CA 1
ATOM 855 C C . SER A 1 118 ? -13.292 5.752 24.531 1.00 41.28 521 SER A C 1
ATOM 856 O O . SER A 1 118 ? -12.810 6.772 25.027 1.00 41.49 521 SER A O 1
ATOM 859 N N . MET A 1 119 ? -13.349 4.586 25.177 1.00 41.18 522 MET A N 1
ATOM 860 C CA . MET A 1 119 ? -12.690 4.369 26.471 1.00 41.09 522 MET A CA 1
ATOM 861 C C . MET A 1 119 ? -11.176 4.269 26.269 1.00 41.18 522 MET A C 1
ATOM 862 O O . MET A 1 119 ? -10.614 3.172 26.218 1.00 40.91 522 MET A O 1
ATOM 867 N N . LYS A 1 120 ? -10.530 5.428 26.161 1.00 41.46 523 LYS A N 1
ATOM 868 C CA . LYS A 1 120 ? -9.109 5.509 25.794 1.00 41.71 523 LYS A CA 1
ATOM 869 C C . LYS A 1 120 ? -8.146 4.983 26.865 1.00 41.89 523 LYS A C 1
ATOM 870 O O . LYS A 1 120 ? -7.030 4.580 26.539 1.00 41.94 523 LYS A O 1
ATOM 876 N N . GLY A 1 121 ? -8.569 4.992 28.128 1.00 42.22 524 GLY A N 1
ATOM 877 C CA . GLY A 1 121 ? -7.801 4.368 29.210 1.00 42.32 524 GLY A CA 1
ATOM 878 C C . GLY A 1 121 ? -7.651 2.866 29.033 1.00 42.35 524 GLY A C 1
ATOM 879 O O . GLY A 1 121 ? -6.572 2.313 29.255 1.00 41.99 524 GLY A O 1
ATOM 880 N N . CYS A 1 122 ? -8.742 2.217 28.628 1.00 42.70 525 CYS A N 1
ATOM 881 C CA . CYS A 1 122 ? -8.755 0.775 28.366 1.00 42.87 525 CYS A CA 1
ATOM 882 C C . CYS A 1 122 ? -7.966 0.391 27.111 1.00 43.12 525 CYS A C 1
ATOM 883 O O . CYS A 1 122 ? -7.317 -0.656 27.090 1.00 42.96 525 CYS A O 1
ATOM 886 N N . MET A 1 123 ? -8.027 1.231 26.076 1.00 43.57 526 MET A N 1
ATOM 887 C CA . MET A 1 123 ? -7.312 0.977 24.817 1.00 43.94 526 MET A CA 1
ATOM 888 C C . MET A 1 123 ? -5.791 0.993 24.986 1.00 44.20 526 MET A C 1
ATOM 889 O O . MET A 1 123 ? -5.098 0.161 24.398 1.00 44.10 526 MET A O 1
ATOM 894 N N . ARG A 1 124 ? -5.280 1.933 25.782 1.00 44.60 527 ARG A N 1
ATOM 895 C CA . ARG A 1 124 ? -3.854 1.961 26.140 1.00 44.88 527 ARG A CA 1
ATOM 896 C C . ARG A 1 124 ? -3.463 0.734 26.967 1.00 44.90 527 ARG A C 1
ATOM 897 O O . ARG A 1 124 ? -2.377 0.177 26.783 1.00 44.79 527 ARG A O 1
ATOM 905 N N . ALA A 1 125 ? -4.350 0.328 27.877 1.00 44.97 528 ALA A N 1
ATOM 906 C CA . ALA A 1 125 ? -4.152 -0.877 28.690 1.00 44.90 528 ALA A CA 1
ATOM 907 C C . ALA A 1 125 ? -4.142 -2.164 27.857 1.00 44.60 528 ALA A C 1
ATOM 908 O O . ALA A 1 125 ? -3.407 -3.095 28.179 1.00 44.62 528 ALA A O 1
ATOM 910 N N . LEU A 1 126 ? -4.954 -2.209 26.799 1.00 44.24 529 LEU A N 1
ATOM 911 C CA . LEU A 1 126 ? -5.002 -3.365 25.888 1.00 44.04 529 LEU A CA 1
ATOM 912 C C . LEU A 1 126 ? -3.708 -3.542 25.089 1.00 44.18 529 LEU A C 1
ATOM 913 O O . LEU A 1 126 ? -3.140 -4.633 25.059 1.00 44.17 529 LEU A O 1
ATOM 918 N N . VAL A 1 127 ? -3.254 -2.462 24.455 1.00 44.49 530 VAL A N 1
ATOM 919 C CA . VAL A 1 127 ? -2.076 -2.489 23.568 1.00 44.57 530 VAL A CA 1
ATOM 920 C C . VAL A 1 127 ? -0.787 -2.879 24.312 1.00 45.00 530 VAL A C 1
ATOM 921 O O . VAL A 1 127 ? 0.072 -3.560 23.747 1.00 45.30 530 VAL A O 1
ATOM 925 N N . ALA A 1 128 ? -0.667 -2.461 25.572 1.00 45.46 531 ALA A N 1
ATOM 926 C CA . ALA A 1 128 ? 0.504 -2.777 26.402 1.00 45.84 531 ALA A CA 1
ATOM 927 C C . ALA A 1 128 ? 0.692 -4.275 26.692 1.00 46.33 531 ALA A C 1
ATOM 928 O O . ALA A 1 128 ? 1.820 -4.721 26.914 1.00 46.41 531 ALA A O 1
ATOM 930 N N . GLN A 1 129 ? -0.400 -5.042 26.679 1.00 46.97 532 GLN A N 1
ATOM 931 C CA . GLN A 1 129 ? -0.357 -6.482 26.983 1.00 47.69 532 GLN A CA 1
ATOM 932 C C . GLN A 1 129 ? 0.207 -7.369 25.859 1.00 48.37 532 GLN A C 1
ATOM 933 O O . GLN A 1 129 ? 0.425 -8.563 26.082 1.00 48.58 532 GLN A O 1
ATOM 939 N N . LEU A 1 130 ? 0.437 -6.807 24.670 1.00 49.13 533 LEU A N 1
ATOM 940 C CA . LEU A 1 130 ? 1.072 -7.547 23.565 1.00 49.71 533 LEU A CA 1
ATOM 941 C C . LEU A 1 130 ? 2.539 -7.927 23.832 1.00 50.36 533 LEU A C 1
ATOM 942 O O . LEU A 1 130 ? 3.040 -8.889 23.247 1.00 50.34 533 LEU A O 1
ATOM 947 N N . LYS A 1 131 ? 3.216 -7.176 24.705 1.00 51.22 534 LYS A N 1
ATOM 948 C CA . LYS A 1 131 ? 4.588 -7.498 25.133 1.00 51.86 534 LYS A CA 1
ATOM 949 C C . LYS A 1 131 ? 4.676 -8.558 26.249 1.00 52.29 534 LYS A C 1
ATOM 950 O O . LYS A 1 131 ? 5.782 -8.943 26.638 1.00 52.67 534 LYS A O 1
ATOM 956 N N . SER A 1 132 ? 3.531 -9.024 26.757 1.00 52.50 535 SER A N 1
ATOM 957 C CA . SER A 1 132 ? 3.487 -10.032 27.825 1.00 52.76 535 SER A CA 1
ATOM 958 C C . SER A 1 132 ? 4.094 -11.371 27.400 1.00 53.18 535 SER A C 1
ATOM 959 O O . SER A 1 132 ? 4.100 -11.713 26.216 1.00 53.46 535 SER A O 1
ATOM 962 N N . GLU A 1 133 ? 4.596 -12.117 28.382 1.00 53.49 536 GLU A N 1
ATOM 963 C CA . GLU A 1 133 ? 5.232 -13.419 28.142 1.00 53.84 536 GLU A CA 1
ATOM 964 C C . GLU A 1 133 ? 4.234 -14.506 27.729 1.00 53.78 536 GLU A C 1
ATOM 965 O O . GLU A 1 133 ? 4.593 -15.421 26.984 1.00 53.97 536 GLU A O 1
ATOM 971 N N . SER A 1 134 ? 2.997 -14.409 28.218 1.00 53.65 537 SER A N 1
ATOM 972 C CA . SER A 1 134 ? 1.935 -15.347 27.846 1.00 53.63 537 SER A CA 1
ATOM 973 C C . SER A 1 134 ? 1.440 -15.065 26.427 1.00 53.52 537 SER A C 1
ATOM 974 O O . SER A 1 134 ? 0.840 -14.019 26.170 1.00 53.43 537 SER A O 1
ATOM 977 N N . GLU A 1 135 ? 1.703 -15.999 25.513 1.00 53.41 538 GLU A N 1
ATOM 978 C CA . GLU A 1 135 ? 1.225 -15.898 24.128 1.00 53.30 538 GLU A CA 1
ATOM 979 C C . GLU A 1 135 ? -0.284 -16.126 24.000 1.00 52.67 538 GLU A C 1
ATOM 980 O O . GLU A 1 135 ? -0.889 -15.704 23.012 1.00 52.76 538 GLU A O 1
ATOM 986 N N . ASP A 1 136 ? -0.881 -16.807 24.981 1.00 51.89 539 ASP A N 1
ATOM 987 C CA . ASP A 1 136 ? -2.341 -16.920 25.072 1.00 51.42 539 ASP A CA 1
ATOM 988 C C . ASP A 1 136 ? -2.980 -15.545 25.274 1.00 50.63 539 ASP A C 1
ATOM 989 O O . ASP A 1 136 ? -3.987 -15.234 24.641 1.00 50.57 539 ASP A O 1
ATOM 994 N N . LEU A 1 137 ? -2.385 -14.730 26.146 1.00 49.86 540 LEU A N 1
ATOM 995 C CA . LEU A 1 137 ? -2.835 -13.349 26.371 1.00 49.25 540 LEU A CA 1
ATOM 996 C C . LEU A 1 137 ? -2.656 -12.467 25.127 1.00 48.49 540 LEU A C 1
ATOM 997 O O . LEU A 1 137 ? -3.494 -11.609 24.855 1.00 47.94 540 LEU A O 1
ATOM 1002 N N . GLN A 1 138 ? -1.567 -12.681 24.387 1.00 47.79 541 GLN A N 1
ATOM 1003 C CA . GLN A 1 138 ? -1.343 -11.996 23.103 1.00 47.06 541 GLN A CA 1
ATOM 1004 C C . GLN A 1 138 ? -2.422 -12.349 22.076 1.00 46.08 541 GLN A C 1
ATOM 1005 O O . GLN A 1 138 ? -2.864 -11.486 21.316 1.00 46.00 541 GLN A O 1
ATOM 1011 N N . GLN A 1 139 ? -2.833 -13.617 22.063 1.00 45.05 542 GLN A N 1
ATOM 1012 C CA . GLN A 1 139 ? -3.884 -14.103 21.161 1.00 44.42 542 GLN A CA 1
ATOM 1013 C C . GLN A 1 139 ? -5.252 -13.489 21.481 1.00 43.72 542 GLN A C 1
ATOM 1014 O O . GLN A 1 139 ? -6.012 -13.164 20.567 1.00 43.80 542 GLN A O 1
ATOM 1020 N N . VAL A 1 140 ? -5.553 -13.333 22.771 1.00 42.88 543 VAL A N 1
ATOM 1021 C CA . VAL A 1 140 ? -6.817 -12.734 23.225 1.00 42.22 543 VAL A CA 1
ATOM 1022 C C . VAL A 1 140 ? -6.868 -11.235 22.905 1.00 41.74 543 VAL A C 1
ATOM 1023 O O . VAL A 1 140 ? -7.896 -10.734 22.447 1.00 41.71 543 VAL A O 1
ATOM 1027 N N . ILE A 1 141 ? -5.764 -10.532 23.157 1.00 41.10 544 ILE A N 1
ATOM 1028 C CA . ILE A 1 141 ? -5.662 -9.087 22.888 1.00 40.58 544 ILE A CA 1
ATOM 1029 C C . ILE A 1 141 ? -5.779 -8.786 21.390 1.00 39.86 544 ILE A C 1
ATOM 1030 O O . ILE A 1 141 ? -6.464 -7.839 20.996 1.00 39.67 544 ILE A O 1
ATOM 1035 N N . ALA A 1 142 ? -5.105 -9.590 20.569 1.00 39.06 545 ALA A N 1
ATOM 1036 C CA . ALA A 1 142 ? -5.169 -9.456 19.111 1.00 38.46 545 ALA A CA 1
ATOM 1037 C C . ALA A 1 142 ? -6.568 -9.727 18.544 1.00 37.97 545 ALA A C 1
ATOM 1038 O O . ALA A 1 142 ? -6.958 -9.121 17.543 1.00 37.90 545 ALA A O 1
ATOM 1040 N N . SER A 1 143 ? -7.309 -10.636 19.181 1.00 37.47 546 SER A N 1
ATOM 1041 C CA . SER A 1 143 ? -8.695 -10.939 18.797 1.00 37.09 546 SER A CA 1
ATOM 1042 C C . SER A 1 143 ? -9.654 -9.764 19.028 1.00 36.50 546 SER A C 1
ATOM 1043 O O . SER A 1 143 ? -10.585 -9.565 18.243 1.00 36.28 546 SER A O 1
ATOM 1046 N N . VAL A 1 144 ? -9.426 -9.002 20.100 1.00 35.79 547 VAL A N 1
ATOM 1047 C CA . VAL A 1 144 ? -10.221 -7.801 20.397 1.00 35.32 547 VAL A CA 1
ATOM 1048 C C . VAL A 1 144 ? -9.953 -6.722 19.346 1.00 34.91 547 VAL A C 1
ATOM 1049 O O . VAL A 1 144 ? -10.889 -6.128 18.810 1.00 34.97 547 VAL A O 1
ATOM 1053 N N . LEU A 1 145 ? -8.674 -6.486 19.056 1.00 34.50 548 LEU A N 1
ATOM 1054 C CA . LEU A 1 145 ? -8.261 -5.473 18.076 1.00 34.24 548 LEU A CA 1
ATOM 1055 C C . LEU A 1 145 ? -8.679 -5.805 16.636 1.00 34.00 548 LEU A C 1
ATOM 1056 O O . LEU A 1 145 ? -8.794 -4.901 15.807 1.00 33.96 548 LEU A O 1
ATOM 1061 N N . ARG A 1 146 ? -8.894 -7.090 16.347 1.00 33.71 549 ARG A N 1
ATOM 1062 C CA . ARG A 1 146 ? -9.418 -7.534 15.050 1.00 33.52 549 ARG A CA 1
ATOM 1063 C C . ARG A 1 146 ? -10.844 -7.031 14.818 1.00 33.21 549 ARG A C 1
ATOM 1064 O O . ARG A 1 146 ? -11.151 -6.494 13.752 1.00 32.96 549 ARG A O 1
ATOM 1072 N N . ASN A 1 147 ? -11.702 -7.219 15.818 1.00 33.11 550 ASN A N 1
ATOM 1073 C CA . ASN A 1 147 ? -13.105 -6.792 15.743 1.00 33.13 550 ASN A CA 1
ATOM 1074 C C . ASN A 1 147 ? -13.259 -5.269 15.752 1.00 33.17 550 ASN A C 1
ATOM 1075 O O . ASN A 1 147 ? -14.115 -4.731 15.049 1.00 32.91 550 ASN A O 1
ATOM 1080 N N . LEU A 1 148 ? -12.435 -4.585 16.546 1.00 33.53 551 LEU A N 1
ATOM 1081 C CA . LEU A 1 148 ? -12.439 -3.116 16.599 1.00 33.91 551 LEU A CA 1
ATOM 1082 C C . LEU A 1 148 ? -11.986 -2.485 15.281 1.00 34.25 551 LEU A C 1
ATOM 1083 O O . LEU A 1 148 ? -12.582 -1.509 14.821 1.00 34.13 551 LEU A O 1
ATOM 1088 N N . SER A 1 149 ? -10.933 -3.046 14.688 1.00 34.70 552 SER A N 1
ATOM 1089 C CA . SER A 1 149 ? -10.425 -2.588 13.391 1.00 35.22 552 SER A CA 1
ATOM 1090 C C . SER A 1 149 ? -11.377 -2.884 12.219 1.00 35.54 552 SER A C 1
ATOM 1091 O O . SER A 1 149 ? -11.361 -2.166 11.220 1.00 35.63 552 SER A O 1
ATOM 1094 N N . TRP A 1 150 ? -12.191 -3.934 12.339 1.00 35.95 553 TRP A N 1
ATOM 1095 C CA . TRP A 1 150 ? -13.173 -4.278 11.305 1.00 36.47 553 TRP A CA 1
ATOM 1096 C C . TRP A 1 150 ? -14.390 -3.355 11.372 1.00 37.46 553 TRP A C 1
ATOM 1097 O O . TRP A 1 150 ? -15.037 -3.256 12.417 1.00 37.42 553 TRP A O 1
ATOM 1108 N N . ARG A 1 151 ? -14.695 -2.703 10.246 1.00 38.79 554 ARG A N 1
ATOM 1109 C CA . ARG A 1 151 ? -15.810 -1.749 10.126 1.00 39.69 554 ARG A CA 1
ATOM 1110 C C . ARG A 1 151 ? -15.757 -0.643 11.186 1.00 40.14 554 ARG A C 1
ATOM 1111 O O . ARG A 1 151 ? -16.750 -0.347 11.859 1.00 39.99 554 ARG A O 1
ATOM 1119 N N . ALA A 1 152 ? -14.577 -0.041 11.317 1.00 40.87 555 ALA A N 1
ATOM 1120 C CA . ALA A 1 152 ? -14.345 1.029 12.280 1.00 41.55 555 ALA A CA 1
ATOM 1121 C C . ALA A 1 152 ? -14.864 2.354 11.731 1.00 42.22 555 ALA A C 1
ATOM 1122 O O . ALA A 1 152 ? -14.644 2.672 10.559 1.00 42.17 555 ALA A O 1
ATOM 1124 N N . ASP A 1 153 ? -15.556 3.118 12.577 1.00 42.95 556 ASP A N 1
ATOM 1125 C CA . ASP A 1 153 ? -15.942 4.500 12.247 1.00 43.58 556 ASP A CA 1
ATOM 1126 C C . ASP A 1 153 ? -14.712 5.422 12.251 1.00 43.94 556 ASP A C 1
ATOM 1127 O O . ASP A 1 153 ? -13.623 5.013 12.667 1.00 44.20 556 ASP A O 1
ATOM 1132 N N . VAL A 1 154 ? -14.897 6.661 11.796 1.00 44.15 557 VAL A N 1
ATOM 1133 C CA . VAL A 1 154 ? -13.788 7.619 11.631 1.00 44.38 557 VAL A CA 1
ATOM 1134 C C . VAL A 1 154 ? -13.035 7.859 12.950 1.00 44.64 557 VAL A C 1
ATOM 1135 O O . VAL A 1 154 ? -11.804 7.880 12.962 1.00 44.49 557 VAL A O 1
ATOM 1139 N N . ASN A 1 155 ? -13.778 8.024 14.045 1.00 44.92 558 ASN A N 1
ATOM 1140 C CA . ASN A 1 155 ? -13.181 8.219 15.377 1.00 45.16 558 ASN A CA 1
ATOM 1141 C C . ASN A 1 155 ? -12.446 6.971 15.878 1.00 45.32 558 ASN A C 1
ATOM 1142 O O . ASN A 1 155 ? -11.374 7.082 16.475 1.00 45.26 558 ASN A O 1
ATOM 1147 N N . SER A 1 156 ? -13.027 5.797 15.631 1.00 45.56 559 SER A N 1
ATOM 1148 C CA . SER A 1 156 ? -12.415 4.517 16.011 1.00 45.78 559 SER A CA 1
ATOM 1149 C C . SER A 1 156 ? -11.126 4.229 15.235 1.00 46.02 559 SER A C 1
ATOM 1150 O O . SER A 1 156 ? -10.176 3.680 15.794 1.00 45.82 559 SER A O 1
ATOM 1153 N N . LYS A 1 157 ? -11.108 4.592 13.951 1.00 46.44 560 LYS A N 1
ATOM 1154 C CA . LYS A 1 157 ? -9.897 4.509 13.123 1.00 46.75 560 LYS A CA 1
ATOM 1155 C C . LYS A 1 157 ? -8.782 5.406 13.662 1.00 46.96 560 LYS A C 1
ATOM 1156 O O . LYS A 1 157 ? -7.636 4.969 13.796 1.00 46.85 560 LYS A O 1
ATOM 1162 N N . LYS A 1 158 ? -9.131 6.657 13.962 1.00 47.31 561 LYS A N 1
ATOM 1163 C CA . LYS A 1 158 ? -8.179 7.635 14.506 1.00 47.50 561 LYS A CA 1
ATOM 1164 C C . LYS A 1 158 ? -7.644 7.253 15.889 1.00 47.20 561 LYS A C 1
ATOM 1165 O O . LYS A 1 158 ? -6.476 7.511 16.189 1.00 47.11 561 LYS A O 1
ATOM 1171 N N . THR A 1 159 ? -8.494 6.646 16.719 1.00 47.07 562 THR A N 1
ATOM 1172 C CA . THR A 1 159 ? -8.096 6.206 18.062 1.00 46.82 562 THR A CA 1
ATOM 1173 C C . THR A 1 159 ? -7.130 5.018 18.019 1.00 46.72 562 THR A C 1
ATOM 1174 O O . THR A 1 159 ? -6.176 4.977 18.795 1.00 46.64 562 THR A O 1
ATOM 1178 N N . LEU A 1 160 ? -7.387 4.059 17.127 1.00 46.69 563 LEU A N 1
ATOM 1179 C CA . LEU A 1 160 ? -6.496 2.901 16.935 1.00 46.58 563 LEU A CA 1
ATOM 1180 C C . LEU A 1 160 ? -5.092 3.303 16.470 1.00 47.01 563 LEU A C 1
ATOM 1181 O O . LEU A 1 160 ? -4.108 2.673 16.860 1.00 47.32 563 LEU A O 1
ATOM 1186 N N . ARG A 1 161 ? -5.011 4.343 15.640 1.00 47.55 564 ARG A N 1
ATOM 1187 C CA . ARG A 1 161 ? -3.727 4.912 15.216 1.00 48.07 564 ARG A CA 1
ATOM 1188 C C . ARG A 1 161 ? -3.045 5.676 16.356 1.00 48.35 564 ARG A C 1
ATOM 1189 O O . ARG A 1 161 ? -1.825 5.588 16.516 1.00 48.41 564 ARG A O 1
ATOM 1197 N N . GLU A 1 162 ? -3.837 6.423 17.129 1.00 48.67 565 GLU A N 1
ATOM 1198 C CA . GLU A 1 162 ? -3.341 7.218 18.265 1.00 49.12 565 GLU A CA 1
ATOM 1199 C C . GLU A 1 162 ? -2.663 6.356 19.335 1.00 49.03 565 GLU A C 1
ATOM 1200 O O . GLU A 1 162 ? -1.549 6.662 19.767 1.00 49.16 565 GLU A O 1
ATOM 1206 N N . VAL A 1 163 ? -3.342 5.288 19.752 1.00 48.80 566 VAL A N 1
ATOM 1207 C CA . VAL A 1 163 ? -2.808 4.364 20.773 1.00 48.51 566 VAL A CA 1
ATOM 1208 C C . VAL A 1 163 ? -1.587 3.557 20.307 1.00 48.15 566 VAL A C 1
ATOM 1209 O O . VAL A 1 163 ? -0.821 3.066 21.138 1.00 48.15 566 VAL A O 1
ATOM 1213 N N . GLY A 1 164 ? -1.423 3.408 18.992 1.00 47.92 567 GLY A N 1
ATOM 1214 C CA . GLY A 1 164 ? -0.247 2.758 18.411 1.00 47.77 567 GLY A CA 1
ATOM 1215 C C . GLY A 1 164 ? -0.366 1.246 18.369 1.00 47.57 567 GLY A C 1
ATOM 1216 O O . GLY A 1 164 ? 0.576 0.533 18.719 1.00 47.32 567 GLY A O 1
ATOM 1217 N N . SER A 1 165 ? -1.527 0.765 17.928 1.00 47.37 568 SER A N 1
ATOM 1218 C CA . SER A 1 165 ? -1.798 -0.671 17.821 1.00 47.25 568 SER A CA 1
ATOM 1219 C C . SER A 1 165 ? -1.100 -1.322 16.621 1.00 47.05 568 SER A C 1
ATOM 1220 O O . SER A 1 165 ? -0.837 -2.526 16.637 1.00 46.89 568 SER A O 1
ATOM 1223 N N . VAL A 1 166 ? -0.798 -0.525 15.594 1.00 46.84 569 VAL A N 1
ATOM 1224 C CA . VAL A 1 166 ? -0.213 -1.028 14.347 1.00 46.86 569 VAL A CA 1
ATOM 1225 C C . VAL A 1 166 ? 1.232 -1.484 14.568 1.00 47.19 569 VAL A C 1
ATOM 1226 O O . VAL A 1 166 ? 1.598 -2.604 14.201 1.00 47.30 569 VAL A O 1
ATOM 1230 N N . LYS A 1 167 ? 2.039 -0.610 15.163 1.00 47.51 570 LYS A N 1
ATOM 1231 C CA . LYS A 1 167 ? 3.443 -0.916 15.460 1.00 47.64 570 LYS A CA 1
ATOM 1232 C C . LYS A 1 167 ? 3.599 -1.936 16.593 1.00 47.73 570 LYS A C 1
ATOM 1233 O O . LYS A 1 167 ? 4.542 -2.727 16.585 1.00 47.67 570 LYS A O 1
ATOM 1239 N N . ALA A 1 168 ? 2.675 -1.912 17.556 1.00 47.90 571 ALA A N 1
ATOM 1240 C CA . ALA A 1 168 ? 2.674 -2.864 18.676 1.00 47.68 571 ALA A CA 1
ATOM 1241 C C . ALA A 1 168 ? 2.382 -4.302 18.236 1.00 47.40 571 ALA A C 1
ATOM 1242 O O . ALA A 1 168 ? 3.024 -5.240 18.715 1.00 46.88 571 ALA A O 1
ATOM 1244 N N . LEU A 1 169 ? 1.411 -4.464 17.337 1.00 47.42 572 LEU A N 1
ATOM 1245 C CA . LEU A 1 169 ? 1.051 -5.783 16.792 1.00 47.45 572 LEU A CA 1
ATOM 1246 C C . LEU A 1 169 ? 2.118 -6.354 15.852 1.00 47.83 572 LEU A C 1
ATOM 1247 O O . LEU A 1 169 ? 2.355 -7.563 15.851 1.00 47.72 572 LEU A O 1
ATOM 1252 N N . MET A 1 170 ? 2.743 -5.488 15.053 1.00 48.42 573 MET A N 1
ATOM 1253 C CA . MET A 1 170 ? 3.801 -5.904 14.122 1.00 48.92 573 MET A CA 1
ATOM 1254 C C . MET A 1 170 ? 5.074 -6.310 14.872 1.00 49.41 573 MET A C 1
ATOM 1255 O O . MET A 1 170 ? 5.693 -7.324 14.541 1.00 49.31 573 MET A O 1
ATOM 1260 N N . GLU A 1 171 ? 5.458 -5.514 15.871 1.00 50.06 574 GLU A N 1
ATOM 1261 C CA . GLU A 1 171 ? 6.577 -5.852 16.765 1.00 50.43 574 GLU A CA 1
ATOM 1262 C C . GLU A 1 171 ? 6.312 -7.136 17.556 1.00 50.35 574 GLU A C 1
ATOM 1263 O O . GLU A 1 171 ? 7.225 -7.941 17.760 1.00 50.51 574 GLU A O 1
ATOM 1269 N N . CYS A 1 172 ? 5.068 -7.311 18.002 1.00 50.22 575 CYS A N 1
ATOM 1270 C CA . CYS A 1 172 ? 4.634 -8.540 18.672 1.00 50.20 575 CYS A CA 1
ATOM 1271 C C . CYS A 1 172 ? 4.753 -9.758 17.754 1.00 50.76 575 CYS A C 1
ATOM 1272 O O . CYS A 1 172 ? 5.311 -10.779 18.155 1.00 51.15 575 CYS A O 1
ATOM 1275 N N . ALA A 1 173 ? 4.252 -9.621 16.524 1.00 51.33 576 ALA A N 1
ATOM 1276 C CA . ALA A 1 173 ? 4.214 -10.710 15.528 1.00 51.63 576 ALA A CA 1
ATOM 1277 C C . ALA A 1 173 ? 5.563 -11.380 15.237 1.00 52.03 576 ALA A C 1
ATOM 1278 O O . ALA A 1 173 ? 5.605 -12.572 14.921 1.00 52.22 576 ALA A O 1
ATOM 1280 N N . LEU A 1 174 ? 6.648 -10.612 15.330 1.00 52.42 577 LEU A N 1
ATOM 1281 C CA . LEU A 1 174 ? 8.005 -11.129 15.111 1.00 52.55 577 LEU A CA 1
ATOM 1282 C C . LEU A 1 174 ? 8.411 -12.186 16.147 1.00 52.65 577 LEU A C 1
ATOM 1283 O O . LEU A 1 174 ? 9.023 -13.195 15.793 1.00 52.64 577 LEU A O 1
ATOM 1288 N N . GLU A 1 175 ? 8.057 -11.950 17.411 1.00 53.15 578 GLU A N 1
ATOM 1289 C CA . GLU A 1 175 ? 8.416 -12.845 18.523 1.00 53.52 578 GLU A CA 1
ATOM 1290 C C . GLU A 1 175 ? 7.371 -13.929 18.847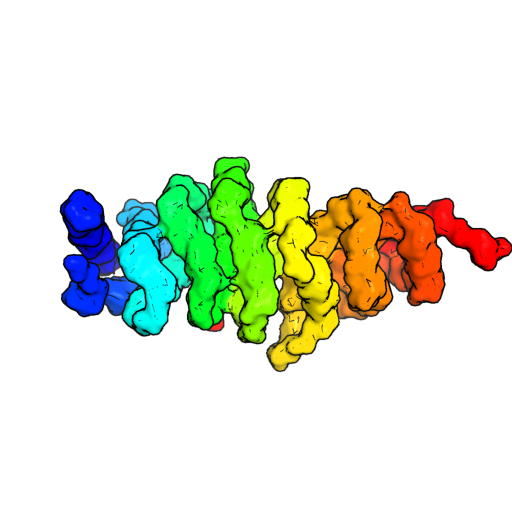 1.00 53.57 578 GLU A C 1
ATOM 1291 O O . GLU A 1 175 ? 7.591 -14.732 19.758 1.00 53.65 578 GLU A O 1
ATOM 1297 N N . VAL A 1 176 ? 6.250 -13.958 18.119 1.00 53.47 579 VAL A N 1
ATOM 1298 C CA . VAL A 1 176 ? 5.216 -14.990 18.312 1.00 53.39 579 VAL A CA 1
ATOM 1299 C C . VAL A 1 176 ? 5.736 -16.361 17.863 1.00 53.57 579 VAL A C 1
ATOM 1300 O O . VAL A 1 176 ? 6.451 -16.465 16.864 1.00 53.60 579 VAL A O 1
ATOM 1304 N N . LYS A 1 177 ? 5.362 -17.397 18.617 1.00 53.75 580 LYS A N 1
ATOM 1305 C CA . LYS A 1 177 ? 5.767 -18.783 18.355 1.00 53.65 580 LYS A CA 1
ATOM 1306 C C . LYS A 1 177 ? 4.578 -19.634 17.904 1.00 53.26 580 LYS A C 1
ATOM 1307 O O . LYS A 1 177 ? 4.644 -20.288 16.861 1.00 53.49 580 LYS A O 1
ATOM 1313 N N . LYS A 1 178 ? 3.502 -19.624 18.692 1.00 52.83 581 LYS A N 1
ATOM 1314 C CA . LYS A 1 178 ? 2.297 -20.412 18.391 1.00 52.60 581 LYS A CA 1
ATOM 1315 C C . LYS A 1 178 ? 1.507 -19.859 17.203 1.00 51.84 581 LYS A C 1
ATOM 1316 O O . LYS A 1 178 ? 1.503 -18.652 16.951 1.00 51.89 581 LYS A O 1
ATOM 1322 N N . GLU A 1 179 ? 0.831 -20.763 16.494 1.00 50.87 582 GLU A N 1
ATOM 1323 C CA . GLU A 1 179 ? 0.069 -20.429 15.286 1.00 50.09 582 GLU A CA 1
ATOM 1324 C C . GLU A 1 179 ? -1.231 -19.684 15.604 1.00 49.11 582 GLU A C 1
ATOM 1325 O O . GLU A 1 179 ? -1.606 -18.758 14.880 1.00 48.99 582 GLU A O 1
ATOM 1331 N N . SER A 1 180 ? -1.914 -20.103 16.672 1.00 47.92 583 SER A N 1
ATOM 1332 C CA . SER A 1 180 ? -3.169 -19.475 17.114 1.00 46.76 583 SER A CA 1
ATOM 1333 C C . SER A 1 180 ? -2.999 -17.995 17.464 1.00 45.62 583 SER A C 1
ATOM 1334 O O . SER A 1 180 ? -3.862 -17.177 17.142 1.00 45.33 583 SER A O 1
ATOM 1337 N N . THR A 1 181 ? -1.889 -17.670 18.128 1.00 44.34 584 THR A N 1
ATOM 1338 C CA . THR A 1 181 ? -1.520 -16.282 18.423 1.00 43.56 584 THR A CA 1
ATOM 1339 C C . THR A 1 181 ? -1.208 -15.512 17.137 1.00 43.10 584 THR A C 1
ATOM 1340 O O . THR A 1 181 ? -1.707 -14.405 16.940 1.00 42.81 584 THR A O 1
ATOM 1344 N N . LEU A 1 182 ? -0.389 -16.112 16.272 1.00 42.52 585 LEU A N 1
ATOM 1345 C CA . LEU A 1 182 ? 0.032 -15.485 15.011 1.00 42.00 585 LEU A CA 1
ATOM 1346 C C . LEU A 1 182 ? -1.132 -15.191 14.054 1.00 41.64 585 LEU A C 1
ATOM 1347 O O . LEU A 1 182 ? -1.082 -14.214 13.304 1.00 41.53 585 LEU A O 1
ATOM 1352 N N . LYS A 1 183 ? -2.163 -16.039 14.077 1.00 40.98 586 LYS A N 1
ATOM 1353 C CA . LYS A 1 183 ? -3.364 -15.838 13.260 1.00 40.52 586 LYS A CA 1
ATOM 1354 C C . LYS A 1 183 ? -4.095 -14.557 13.656 1.00 39.84 586 LYS A C 1
ATOM 1355 O O . LYS A 1 183 ? -4.377 -13.710 12.807 1.00 39.80 586 LYS A O 1
ATOM 1361 N N . SER A 1 184 ? -4.394 -14.433 14.947 1.00 39.23 587 SER A N 1
ATOM 1362 C CA . SER A 1 184 ? -5.122 -13.278 15.484 1.00 38.77 587 SER A CA 1
ATOM 1363 C C . SER A 1 184 ? -4.382 -11.949 15.297 1.00 38.30 587 SER A C 1
ATOM 1364 O O . SER A 1 184 ? -5.015 -10.919 15.051 1.00 38.29 587 SER A O 1
ATOM 1367 N N . VAL A 1 185 ? -3.052 -11.979 15.414 1.00 37.60 588 VAL A N 1
ATOM 1368 C CA . VAL A 1 185 ? -2.219 -10.778 15.251 1.00 37.02 588 VAL A CA 1
ATOM 1369 C C . VAL A 1 185 ? -2.207 -10.311 13.792 1.00 36.33 588 VAL A C 1
ATOM 1370 O O . VAL A 1 185 ? -2.402 -9.124 13.518 1.00 35.88 588 VAL A O 1
ATOM 1374 N N . LEU A 1 186 ? -1.970 -11.245 12.870 1.00 35.73 589 LEU A N 1
ATOM 1375 C CA . LEU A 1 186 ? -1.990 -10.950 11.431 1.00 35.31 589 LEU A CA 1
ATOM 1376 C C . LEU A 1 186 ? -3.393 -10.614 10.910 1.00 34.86 589 LEU A C 1
ATOM 1377 O O . LEU A 1 186 ? -3.528 -9.872 9.937 1.00 34.76 589 LEU A O 1
ATOM 1382 N N . SER A 1 187 ? -4.426 -11.167 11.547 1.00 34.56 590 SER A N 1
ATOM 1383 C CA . SER A 1 187 ? -5.817 -10.809 11.237 1.00 34.44 590 SER A CA 1
ATOM 1384 C C . SER A 1 187 ? -6.116 -9.344 11.566 1.00 34.43 590 SER A C 1
ATOM 1385 O O . SER A 1 187 ? -6.784 -8.657 10.793 1.00 34.48 590 SER A O 1
ATOM 1388 N N . ALA A 1 188 ? -5.616 -8.881 12.712 1.00 34.46 591 ALA A N 1
ATOM 1389 C CA . ALA A 1 188 ? -5.775 -7.486 13.137 1.00 34.46 591 ALA A CA 1
ATOM 1390 C C . ALA A 1 188 ? -4.998 -6.513 12.246 1.00 34.60 591 ALA A C 1
ATOM 1391 O O . ALA A 1 188 ? -5.519 -5.458 11.876 1.00 34.87 591 ALA A O 1
ATOM 1393 N N . LEU A 1 189 ? -3.757 -6.871 11.911 1.00 34.53 592 LEU A N 1
ATOM 1394 C CA . LEU A 1 189 ? -2.909 -6.057 11.025 1.00 34.46 592 LEU A CA 1
ATOM 1395 C C . LEU A 1 189 ? -3.459 -5.931 9.600 1.00 34.50 592 LEU A C 1
ATOM 1396 O O . LEU A 1 189 ? -3.285 -4.893 8.961 1.00 34.80 592 LEU A O 1
ATOM 1401 N N . TRP A 1 190 ? -4.107 -6.988 9.110 1.00 34.41 593 TRP A N 1
ATOM 1402 C CA . TRP A 1 190 ? -4.744 -6.980 7.787 1.00 34.53 593 TRP A CA 1
ATOM 1403 C C . TRP A 1 190 ? -5.932 -6.008 7.758 1.00 34.84 593 TRP A C 1
ATOM 1404 O O . TRP A 1 190 ? -6.095 -5.249 6.801 1.00 34.82 593 TRP A O 1
ATOM 1415 N N . ASN A 1 191 ? -6.743 -6.026 8.816 1.00 35.23 594 ASN A N 1
ATOM 1416 C CA . ASN A 1 191 ? -7.829 -5.051 8.986 1.00 35.52 594 ASN A CA 1
ATOM 1417 C C . ASN A 1 191 ? -7.304 -3.626 9.197 1.00 35.95 594 ASN A C 1
ATOM 1418 O O . ASN A 1 191 ? -7.852 -2.675 8.634 1.00 36.06 594 ASN A O 1
ATOM 1423 N N . LEU A 1 192 ? -6.252 -3.488 10.006 1.00 36.37 595 LEU A N 1
ATOM 1424 C CA . LEU A 1 192 ? -5.634 -2.180 10.281 1.00 36.92 595 LEU A CA 1
ATOM 1425 C C . LEU A 1 192 ? -4.938 -1.561 9.063 1.00 37.58 595 LEU A C 1
ATOM 1426 O O . LEU A 1 192 ? -4.960 -0.340 8.894 1.00 37.86 595 LEU A O 1
ATOM 1431 N N . SER A 1 193 ? -4.322 -2.399 8.230 1.00 38.28 596 SER A N 1
ATOM 1432 C CA . SER A 1 193 ? -3.633 -1.938 7.017 1.00 38.96 596 SER A CA 1
ATOM 1433 C C . SER A 1 193 ? -4.566 -1.303 5.976 1.00 39.60 596 SER A C 1
ATOM 1434 O O . SER A 1 193 ? -4.142 -0.431 5.218 1.00 40.00 596 SER A O 1
ATOM 1437 N N . ALA A 1 194 ? -5.826 -1.739 5.949 1.00 40.24 597 ALA A N 1
ATOM 1438 C CA . ALA A 1 194 ? -6.820 -1.238 4.987 1.00 40.80 597 ALA A CA 1
ATOM 1439 C C . ALA A 1 194 ? -7.437 0.129 5.328 1.00 41.44 597 ALA A C 1
ATOM 1440 O O . ALA A 1 194 ? -8.121 0.710 4.483 1.00 41.34 597 ALA A O 1
ATOM 1442 N N . HIS A 1 195 ? -7.212 0.635 6.544 1.00 42.43 598 HIS A N 1
ATOM 1443 C CA . HIS A 1 195 ? -7.829 1.893 6.990 1.00 43.29 598 HIS A CA 1
ATOM 1444 C C . HIS A 1 195 ? -7.310 3.117 6.236 1.00 44.30 598 HIS A C 1
ATOM 1445 O O . HIS A 1 195 ? -8.098 3.881 5.671 1.00 44.57 598 HIS A O 1
ATOM 1452 N N . CYS A 1 196 ? -5.989 3.295 6.236 1.00 45.22 599 CYS A N 1
ATOM 1453 C CA . CYS A 1 196 ? -5.360 4.478 5.640 1.00 45.67 599 CYS A CA 1
ATOM 1454 C C . CYS A 1 196 ? -3.909 4.238 5.226 1.00 46.53 599 CYS A C 1
ATOM 1455 O O . CYS A 1 196 ? -3.306 3.218 5.574 1.00 46.58 599 CYS A O 1
ATOM 1458 N N . THR A 1 197 ? -3.369 5.194 4.472 1.00 47.44 600 THR A N 1
ATOM 1459 C CA . THR A 1 197 ? -1.974 5.158 4.007 1.00 48.03 600 THR A CA 1
ATOM 1460 C C . THR A 1 197 ? -0.936 5.231 5.139 1.00 48.54 600 THR A C 1
ATOM 1461 O O . THR A 1 197 ? 0.143 4.644 5.028 1.00 48.05 600 THR A O 1
ATOM 1465 N N . GLU A 1 198 ? -1.265 5.952 6.212 1.00 49.59 601 GLU A N 1
ATOM 1466 C CA . GLU A 1 198 ? -0.360 6.107 7.3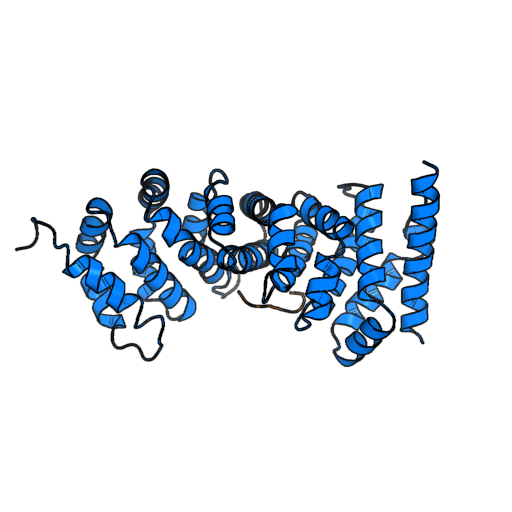59 1.00 50.50 601 GLU A CA 1
ATOM 1467 C C . GLU A 1 198 ? -0.256 4.822 8.187 1.00 50.37 601 GLU A C 1
ATOM 1468 O O . GLU A 1 198 ? 0.789 4.554 8.783 1.00 50.40 601 GLU A O 1
ATOM 1474 N N . ASN A 1 199 ? -1.338 4.044 8.224 1.00 50.28 602 ASN A N 1
ATOM 1475 C CA . ASN A 1 199 ? -1.335 2.716 8.857 1.00 50.32 602 ASN A CA 1
ATOM 1476 C C . ASN A 1 199 ? -0.421 1.738 8.104 1.00 50.13 602 ASN A C 1
ATOM 1477 O O . ASN A 1 199 ? 0.244 0.905 8.723 1.00 50.44 602 ASN A O 1
ATOM 1482 N N . LYS A 1 200 ? -0.398 1.849 6.775 1.00 49.44 603 LYS A N 1
ATOM 1483 C CA . LYS A 1 200 ? 0.474 1.026 5.925 1.00 48.76 603 LYS A CA 1
ATOM 1484 C C . LYS A 1 200 ? 1.952 1.372 6.113 1.00 48.82 603 LYS A C 1
ATOM 1485 O O . LYS A 1 200 ? 2.805 0.483 6.111 1.00 48.50 603 LYS A O 1
ATOM 1491 N N . ALA A 1 201 ? 2.242 2.664 6.265 1.00 49.35 604 ALA A N 1
ATOM 1492 C CA . ALA A 1 201 ? 3.607 3.146 6.506 1.00 49.88 604 ALA A CA 1
ATOM 1493 C C . ALA A 1 201 ? 4.175 2.662 7.841 1.00 50.30 604 ALA A C 1
ATOM 1494 O O . ALA A 1 201 ? 5.353 2.309 7.922 1.00 50.21 604 ALA A O 1
ATOM 1496 N N . ASP A 1 202 ? 3.332 2.650 8.874 1.00 50.87 605 ASP A N 1
ATOM 1497 C CA . ASP A 1 202 ? 3.722 2.164 10.205 1.00 51.44 605 ASP A CA 1
ATOM 1498 C C . ASP A 1 202 ? 4.131 0.686 10.208 1.00 51.55 605 ASP A C 1
ATOM 1499 O O . ASP A 1 202 ? 5.017 0.296 10.968 1.00 51.45 605 ASP A O 1
ATOM 1504 N N . ILE A 1 203 ? 3.489 -0.121 9.362 1.00 51.66 606 ILE A N 1
ATOM 1505 C CA . ILE A 1 203 ? 3.833 -1.543 9.213 1.00 52.03 606 ILE A CA 1
ATOM 1506 C C . ILE A 1 203 ? 5.215 -1.692 8.571 1.00 52.25 606 ILE A C 1
ATOM 1507 O O . ILE A 1 203 ? 6.057 -2.445 9.066 1.00 52.30 606 ILE A O 1
ATOM 1512 N N . CYS A 1 204 ? 5.431 -0.976 7.469 1.00 52.54 607 CYS A N 1
ATOM 1513 C CA . CYS A 1 204 ? 6.714 -0.990 6.759 1.00 52.76 607 CYS A CA 1
ATOM 1514 C C . CYS A 1 204 ? 7.855 -0.342 7.554 1.00 52.96 607 CYS A C 1
ATOM 1515 O O . CYS A 1 204 ? 9.017 -0.718 7.385 1.00 52.67 607 CYS A O 1
ATOM 1518 N N . ALA A 1 205 ? 7.518 0.624 8.412 1.00 53.30 608 ALA A N 1
ATOM 1519 C CA . ALA A 1 205 ? 8.506 1.332 9.240 1.00 53.36 608 ALA A CA 1
ATOM 1520 C C . ALA A 1 205 ? 9.171 0.462 10.316 1.00 53.22 608 ALA A C 1
ATOM 1521 O O . ALA A 1 205 ? 10.300 0.747 10.722 1.00 53.23 608 ALA A O 1
ATOM 1523 N N . VAL A 1 206 ? 8.474 -0.579 10.780 1.00 53.03 609 VAL A N 1
ATOM 1524 C CA . VAL A 1 206 ? 9.023 -1.511 11.777 1.00 53.03 609 VAL A CA 1
ATOM 1525 C C . VAL A 1 206 ? 10.170 -2.314 11.152 1.00 52.79 609 VAL A C 1
ATOM 1526 O O . VAL A 1 206 ? 10.059 -2.783 10.018 1.00 52.89 609 VAL A O 1
ATOM 1530 N N . ASP A 1 207 ? 11.259 -2.463 11.905 1.00 52.74 610 ASP A N 1
ATOM 1531 C CA . ASP A 1 207 ? 12.482 -3.097 11.407 1.00 52.72 610 ASP A CA 1
ATOM 1532 C C . ASP A 1 207 ? 12.306 -4.614 11.290 1.00 51.96 610 ASP A C 1
ATOM 1533 O O . ASP A 1 207 ? 11.911 -5.274 12.253 1.00 51.90 610 ASP A O 1
ATOM 1538 N N . GLY A 1 208 ? 12.599 -5.150 10.105 1.00 51.32 611 GLY A N 1
ATOM 1539 C CA . GLY A 1 208 ? 12.417 -6.575 9.815 1.00 50.77 611 GLY A CA 1
ATOM 1540 C C . GLY A 1 208 ? 10.970 -7.024 9.666 1.00 49.89 611 GLY A C 1
ATOM 1541 O O . GLY A 1 208 ? 10.681 -8.220 9.756 1.00 49.59 611 GLY A O 1
ATOM 1542 N N . ALA A 1 209 ? 10.065 -6.075 9.420 1.00 48.88 612 ALA A N 1
ATOM 1543 C CA . ALA A 1 209 ? 8.634 -6.363 9.299 1.00 48.07 612 ALA A CA 1
ATOM 1544 C C . ALA A 1 209 ? 8.310 -6.920 7.919 1.00 47.52 612 ALA A C 1
ATOM 1545 O O . ALA A 1 209 ? 7.592 -7.914 7.800 1.00 47.89 612 ALA A O 1
ATOM 1547 N N . LEU A 1 210 ? 8.844 -6.272 6.884 1.00 46.43 613 LEU A N 1
ATOM 1548 C CA . LEU A 1 210 ? 8.658 -6.715 5.499 1.00 45.44 613 LEU A CA 1
ATOM 1549 C C . LEU A 1 210 ? 9.290 -8.084 5.240 1.00 44.75 613 LEU A C 1
ATOM 1550 O O . LEU A 1 210 ? 8.745 -8.878 4.475 1.00 44.45 613 LEU A O 1
ATOM 1555 N N . ALA A 1 211 ? 10.429 -8.353 5.878 1.00 44.25 614 ALA A N 1
ATOM 1556 C CA . ALA A 1 211 ? 11.070 -9.672 5.818 1.00 43.98 614 ALA A CA 1
ATOM 1557 C C . ALA A 1 211 ? 10.197 -10.774 6.428 1.00 43.74 614 ALA A C 1
ATOM 1558 O O . ALA A 1 211 ? 10.177 -11.900 5.925 1.00 43.59 614 ALA A O 1
ATOM 1560 N N . PHE A 1 212 ? 9.486 -10.443 7.508 1.00 43.49 615 PHE A N 1
ATOM 1561 C CA . PHE A 1 212 ? 8.555 -11.375 8.158 1.00 43.05 615 PHE A CA 1
ATOM 1562 C C . PHE A 1 212 ? 7.324 -11.664 7.295 1.00 42.51 615 PHE A C 1
ATOM 1563 O O . PHE A 1 212 ? 6.905 -12.817 7.185 1.00 41.99 615 PHE A O 1
ATOM 1571 N N . LEU A 1 213 ? 6.757 -10.618 6.692 1.00 42.17 616 LEU A N 1
ATOM 1572 C CA . LEU A 1 213 ? 5.573 -10.754 5.828 1.00 42.04 616 LEU A CA 1
ATOM 1573 C C . LEU A 1 213 ? 5.840 -11.552 4.541 1.00 41.87 616 LEU A C 1
ATOM 1574 O O . LEU A 1 213 ? 4.936 -12.219 4.033 1.00 41.88 616 LEU A O 1
ATOM 1579 N N . VAL A 1 214 ? 7.064 -11.471 4.018 1.00 41.72 617 VAL A N 1
ATOM 1580 C CA . VAL A 1 214 ? 7.497 -12.326 2.901 1.00 41.56 617 VAL A CA 1
ATOM 1581 C C . VAL A 1 214 ? 7.657 -13.781 3.371 1.00 41.64 617 VAL A C 1
ATOM 1582 O O . VAL A 1 214 ? 7.324 -14.709 2.633 1.00 41.56 617 VAL A O 1
ATOM 1586 N N . GLY A 1 215 ? 8.172 -13.966 4.588 1.00 41.68 618 GLY A N 1
ATOM 1587 C CA . GLY A 1 215 ? 8.307 -15.293 5.200 1.00 41.68 618 GLY A CA 1
ATOM 1588 C C . GLY A 1 215 ? 7.002 -16.040 5.443 1.00 41.78 618 GLY A C 1
ATOM 1589 O O . GLY A 1 215 ? 6.970 -17.270 5.366 1.00 41.50 618 GLY A O 1
ATOM 1590 N N . THR A 1 216 ? 5.930 -15.301 5.736 1.00 42.22 619 THR A N 1
ATOM 1591 C CA . THR A 1 216 ? 4.597 -15.892 5.941 1.00 42.57 619 THR A CA 1
ATOM 1592 C C . THR A 1 216 ? 3.953 -16.454 4.664 1.00 43.01 619 THR A C 1
ATOM 1593 O O . THR A 1 216 ? 3.018 -17.253 4.751 1.00 43.07 619 THR A O 1
ATOM 1597 N N . LEU A 1 217 ? 4.436 -16.028 3.495 1.00 43.38 620 LEU A N 1
ATOM 1598 C CA . LEU A 1 217 ? 3.955 -16.547 2.207 1.00 43.71 620 LEU A CA 1
ATOM 1599 C C . LEU A 1 217 ? 4.236 -18.045 2.042 1.00 44.25 620 LEU A C 1
ATOM 1600 O O . LEU A 1 217 ? 3.402 -18.776 1.503 1.00 44.24 620 LEU A O 1
ATOM 1605 N N . THR A 1 218 ? 5.406 -18.488 2.509 1.00 44.99 621 THR A N 1
ATOM 1606 C CA . THR A 1 218 ? 5.799 -19.902 2.483 1.00 45.61 621 THR A CA 1
ATOM 1607 C C . THR A 1 218 ? 5.770 -20.512 3.896 1.00 46.51 621 THR A C 1
ATOM 1608 O O . THR A 1 218 ? 6.684 -21.242 4.289 1.00 46.82 621 THR A O 1
ATOM 1612 N N . TYR A 1 219 ? 4.705 -20.223 4.644 1.00 47.53 622 TYR A N 1
ATOM 1613 C CA . TYR A 1 219 ? 4.578 -20.663 6.036 1.00 48.50 622 TYR A CA 1
ATOM 1614 C C . TYR A 1 219 ? 4.182 -22.138 6.097 1.00 50.14 622 TYR A C 1
ATOM 1615 O O . TYR A 1 219 ? 3.222 -22.553 5.444 1.00 50.43 622 TYR A O 1
ATOM 1624 N N . ARG A 1 220 ? 4.923 -22.915 6.888 1.00 51.99 623 ARG A N 1
ATOM 1625 C CA . ARG A 1 220 ? 4.642 -24.337 7.089 1.00 53.09 623 ARG A CA 1
ATOM 1626 C C . ARG A 1 220 ? 3.653 -24.488 8.248 1.00 54.10 623 ARG A C 1
ATOM 1627 O O . ARG A 1 220 ? 4.038 -24.419 9.418 1.00 54.36 623 ARG A O 1
ATOM 1635 N N . SER A 1 221 ? 2.378 -24.679 7.909 1.00 55.31 624 SER A N 1
ATOM 1636 C CA . SER A 1 221 ? 1.304 -24.771 8.903 1.00 56.47 624 SER A CA 1
ATOM 1637 C C . SER A 1 221 ? 1.298 -26.125 9.614 1.00 57.25 624 SER A C 1
ATOM 1638 O O . SER A 1 221 ? 1.643 -27.149 9.020 1.00 57.61 624 SER A O 1
ATOM 1641 N N . GLN A 1 222 ? 0.894 -26.113 10.885 1.00 57.82 625 GLN A N 1
ATOM 1642 C CA . GLN A 1 222 ? 0.808 -27.330 11.696 1.00 58.18 625 GLN A CA 1
ATOM 1643 C C . GLN A 1 222 ? -0.428 -28.133 11.307 1.00 58.54 625 GLN A C 1
ATOM 1644 O O . GLN A 1 222 ? -0.323 -29.308 10.947 1.00 58.92 625 GLN A O 1
ATOM 1650 N N . THR A 1 223 ? -1.591 -27.488 11.389 1.00 58.73 626 THR A N 1
ATOM 1651 C CA . THR A 1 223 ? -2.856 -28.075 10.927 1.00 58.95 626 THR A CA 1
ATOM 1652 C C . THR A 1 223 ? -3.073 -27.756 9.445 1.00 59.03 626 THR A C 1
ATOM 1653 O O . THR A 1 223 ? -2.404 -26.881 8.886 1.00 59.19 626 THR A O 1
ATOM 1657 N N . ASN A 1 224 ? -4.009 -28.469 8.821 1.00 58.90 627 ASN A N 1
ATOM 1658 C CA . ASN A 1 224 ? -4.321 -28.280 7.399 1.00 58.72 627 ASN A CA 1
ATOM 1659 C C . ASN A 1 224 ? -5.193 -27.039 7.194 1.00 57.65 627 ASN A C 1
ATOM 1660 O O . ASN A 1 224 ? -6.413 -27.138 7.021 1.00 57.87 627 ASN A O 1
ATOM 1665 N N . THR A 1 225 ? -4.547 -25.874 7.222 1.00 55.84 628 THR A N 1
ATOM 1666 C CA . THR A 1 225 ? -5.215 -24.585 7.014 1.00 54.18 628 THR A CA 1
ATOM 1667 C C . THR A 1 225 ? -4.264 -23.588 6.353 1.00 52.49 628 THR A C 1
ATOM 1668 O O . THR A 1 225 ? -3.046 -23.657 6.547 1.00 52.43 628 THR A O 1
ATOM 1672 N N . LEU A 1 226 ? -4.835 -22.665 5.580 1.00 50.37 629 LEU A N 1
ATOM 1673 C CA . LEU A 1 226 ? -4.076 -21.632 4.867 1.00 48.79 629 LEU A CA 1
ATOM 1674 C C . LEU A 1 226 ? -4.374 -20.245 5.470 1.00 47.38 629 LEU A C 1
ATOM 1675 O O . LEU A 1 226 ? -4.504 -19.255 4.751 1.00 47.27 629 LEU A O 1
ATOM 1680 N N . ALA A 1 227 ? -4.453 -20.182 6.800 1.00 45.83 630 ALA A N 1
ATOM 1681 C CA . ALA A 1 227 ? -4.826 -18.952 7.510 1.00 44.55 630 ALA A CA 1
ATOM 1682 C C . ALA A 1 227 ? -3.687 -17.933 7.559 1.00 43.43 630 ALA A C 1
ATOM 1683 O O . ALA A 1 227 ? -3.917 -16.737 7.373 1.00 43.17 630 ALA A O 1
ATOM 1685 N N . ILE A 1 228 ? -2.469 -18.414 7.802 1.00 42.37 631 ILE A N 1
ATOM 1686 C CA . ILE A 1 228 ? -1.292 -17.550 7.970 1.00 41.61 631 ILE A CA 1
ATOM 1687 C C . ILE A 1 228 ? -0.825 -16.964 6.633 1.00 41.06 631 ILE A C 1
ATOM 1688 O O . ILE A 1 228 ? -0.387 -15.812 6.585 1.00 41.28 631 ILE A O 1
ATOM 1693 N N . ILE A 1 229 ? -0.920 -17.750 5.559 1.00 40.24 632 ILE A N 1
ATOM 1694 C CA . ILE A 1 229 ? -0.522 -17.295 4.218 1.00 39.69 632 ILE A CA 1
ATOM 1695 C C . ILE A 1 229 ? -1.489 -16.220 3.704 1.00 39.10 632 ILE A C 1
ATOM 1696 O O . ILE A 1 229 ? -1.054 -15.208 3.150 1.00 39.20 632 ILE A O 1
ATOM 1701 N N . GLU A 1 230 ? -2.789 -16.452 3.886 1.00 38.38 633 GLU A N 1
ATOM 1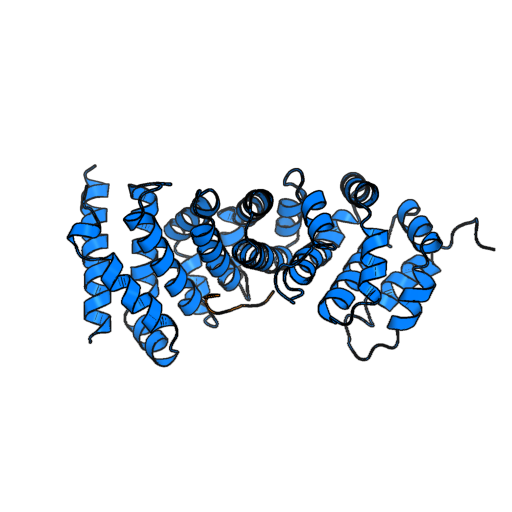702 C CA . GLU A 1 230 ? -3.826 -15.478 3.513 1.00 37.94 633 GLU A CA 1
ATOM 1703 C C . GLU A 1 230 ? -3.711 -14.163 4.290 1.00 37.56 633 GLU A C 1
ATOM 1704 O O . GLU A 1 230 ? -3.848 -13.085 3.709 1.00 37.53 633 GLU A O 1
ATOM 1710 N N . SER A 1 231 ? -3.459 -14.264 5.594 1.00 37.16 634 SER A N 1
ATOM 1711 C CA . SER A 1 231 ? -3.343 -13.092 6.466 1.00 36.91 634 SER A CA 1
ATOM 1712 C C . SER A 1 231 ? -2.084 -12.281 6.176 1.00 36.67 634 SER A C 1
ATOM 1713 O O . SER A 1 231 ? -2.154 -11.062 6.016 1.00 36.72 634 SER A O 1
ATOM 1716 N N . GLY A 1 232 ? -0.941 -12.963 6.111 1.00 36.43 635 GLY A N 1
ATOM 1717 C CA . GLY A 1 232 ? 0.347 -12.323 5.826 1.00 36.18 635 GLY A CA 1
ATOM 1718 C C . GLY A 1 232 ? 0.424 -11.712 4.438 1.00 35.91 635 GLY A C 1
ATOM 1719 O O . GLY A 1 232 ? 0.865 -10.571 4.279 1.00 35.53 635 GLY A O 1
ATOM 1720 N N . GLY A 1 233 ? -0.003 -12.478 3.436 1.00 35.91 636 GLY A N 1
ATOM 1721 C CA . GLY A 1 233 ? -0.098 -11.994 2.058 1.00 35.95 636 GLY A CA 1
ATOM 1722 C C . GLY A 1 233 ? -1.156 -10.918 1.865 1.00 35.91 636 GLY A C 1
ATOM 1723 O O . GLY A 1 233 ? -1.008 -10.044 1.007 1.00 35.78 636 GLY A O 1
ATOM 1724 N N . GLY A 1 234 ? -2.227 -10.991 2.656 1.00 35.93 637 GLY A N 1
ATOM 1725 C CA . GLY A 1 234 ? -3.274 -9.970 2.664 1.00 35.87 637 GLY A CA 1
ATOM 1726 C C . GLY A 1 234 ? -2.805 -8.625 3.193 1.00 35.87 637 GLY A C 1
ATOM 1727 O O . GLY A 1 234 ? -3.235 -7.580 2.699 1.00 35.72 637 GLY A O 1
ATOM 1728 N N . ILE A 1 235 ? -1.937 -8.655 4.206 1.00 35.94 638 ILE A N 1
ATOM 1729 C CA . ILE A 1 235 ? -1.266 -7.447 4.706 1.00 36.07 638 ILE A CA 1
ATOM 1730 C C . ILE A 1 235 ? -0.338 -6.890 3.625 1.00 36.41 638 ILE A C 1
ATOM 1731 O O . ILE A 1 235 ? -0.308 -5.679 3.395 1.00 36.37 638 ILE A O 1
ATOM 1736 N N . LEU A 1 236 ? 0.412 -7.784 2.978 1.00 36.86 639 LEU A N 1
ATOM 1737 C CA . LEU A 1 236 ? 1.355 -7.415 1.917 1.00 37.27 639 LEU A CA 1
ATOM 1738 C C . LEU A 1 236 ? 0.676 -6.740 0.719 1.00 37.63 639 LEU A C 1
ATOM 1739 O O . LEU A 1 236 ? 1.237 -5.813 0.138 1.00 37.73 639 LEU A O 1
ATOM 1744 N N . ARG A 1 237 ? -0.523 -7.207 0.362 1.00 38.13 640 ARG A N 1
ATOM 1745 C CA . ARG A 1 237 ? -1.309 -6.619 -0.736 1.00 38.70 640 ARG A CA 1
ATOM 1746 C C . ARG A 1 237 ? -1.661 -5.154 -0.481 1.00 39.08 640 ARG A C 1
ATOM 1747 O O . ARG A 1 237 ? -1.573 -4.325 -1.387 1.00 39.12 640 ARG A O 1
ATOM 1755 N N . ASN A 1 238 ? -2.072 -4.854 0.749 1.00 39.64 641 ASN A N 1
ATOM 1756 C CA . ASN A 1 238 ? -2.481 -3.500 1.131 1.00 40.08 641 ASN A CA 1
ATOM 1757 C C . ASN A 1 238 ? -1.300 -2.527 1.144 1.00 40.66 641 ASN A C 1
ATOM 1758 O O . ASN A 1 238 ? -1.394 -1.429 0.591 1.00 40.90 641 ASN A O 1
ATOM 1763 N N . VAL A 1 239 ? -0.193 -2.945 1.756 1.00 41.26 642 VAL A N 1
ATOM 1764 C CA . VAL A 1 239 ? 1.014 -2.104 1.869 1.00 41.84 642 VAL A CA 1
ATOM 1765 C C . VAL A 1 239 ? 1.875 -2.016 0.594 1.00 42.39 642 VAL A C 1
ATOM 1766 O O . VAL A 1 239 ? 2.762 -1.162 0.520 1.00 42.49 642 VAL A O 1
ATOM 1770 N N . SER A 1 240 ? 1.626 -2.883 -0.393 1.00 42.90 643 SER A N 1
ATOM 1771 C CA . SER A 1 240 ? 2.421 -2.907 -1.636 1.00 43.29 643 SER A CA 1
ATOM 1772 C C . SER A 1 240 ? 2.332 -1.628 -2.482 1.00 43.93 643 SER A C 1
ATOM 1773 O O . SER A 1 240 ? 3.230 -1.361 -3.284 1.00 44.02 643 SER A O 1
ATOM 1776 N N . SER A 1 241 ? 1.253 -0.860 -2.320 1.00 44.68 644 SER A N 1
ATOM 1777 C CA . SER A 1 241 ? 1.116 0.451 -2.965 1.00 45.28 644 SER A CA 1
ATOM 1778 C C . SER A 1 241 ? 2.185 1.445 -2.495 1.00 45.80 644 SER A C 1
ATOM 1779 O O . SER A 1 241 ? 2.705 2.227 -3.295 1.00 45.54 644 SER A O 1
ATOM 1782 N N . LEU A 1 242 ? 2.504 1.405 -1.202 1.00 46.63 645 LEU A N 1
ATOM 1783 C CA . LEU A 1 242 ? 3.577 2.228 -0.632 1.00 47.44 645 LEU A CA 1
ATOM 1784 C C . LEU A 1 242 ? 4.964 1.690 -1.004 1.00 47.65 645 LEU A C 1
ATOM 1785 O O . LEU A 1 242 ? 5.881 2.470 -1.272 1.00 47.81 645 LEU A O 1
ATOM 1790 N N . ILE A 1 243 ? 5.108 0.363 -1.007 1.00 47.80 646 ILE A N 1
ATOM 1791 C CA . ILE A 1 243 ? 6.368 -0.303 -1.382 1.00 47.90 646 ILE A CA 1
ATOM 1792 C C . ILE A 1 243 ? 6.690 -0.086 -2.867 1.00 48.10 646 ILE A C 1
ATOM 1793 O O . ILE A 1 243 ? 7.861 0.002 -3.240 1.00 48.09 646 ILE A O 1
ATOM 1798 N N . ALA A 1 244 ? 5.651 -0.004 -3.701 1.00 48.56 647 ALA A N 1
ATOM 1799 C CA . ALA A 1 244 ? 5.803 0.290 -5.133 1.00 48.88 647 ALA A CA 1
ATOM 1800 C C . ALA A 1 244 ? 6.523 1.616 -5.410 1.00 49.36 647 ALA A C 1
ATOM 1801 O O . ALA A 1 244 ? 7.260 1.726 -6.392 1.00 49.70 647 ALA A O 1
ATOM 1803 N N . THR A 1 245 ? 6.308 2.606 -4.540 1.00 49.82 648 THR A N 1
ATOM 1804 C CA . THR A 1 245 ? 6.961 3.917 -4.629 1.00 49.88 648 THR A CA 1
ATOM 1805 C C . THR A 1 245 ? 8.106 4.033 -3.608 1.00 49.90 648 THR A C 1
ATOM 1806 O O . THR A 1 245 ? 8.213 5.033 -2.892 1.00 50.28 648 THR A O 1
ATOM 1810 N N . ASN A 1 246 ? 8.959 3.008 -3.550 1.00 49.84 649 ASN A N 1
ATOM 1811 C CA . ASN A 1 246 ? 10.065 2.949 -2.585 1.00 50.03 649 ASN A CA 1
ATOM 1812 C C . ASN A 1 246 ? 11.071 1.867 -2.992 1.00 50.34 649 ASN A C 1
ATOM 1813 O O . ASN A 1 246 ? 10.736 0.681 -3.013 1.00 50.55 649 ASN A O 1
ATOM 1818 N N . GLU A 1 247 ? 12.299 2.280 -3.305 1.00 50.45 650 GLU A N 1
ATOM 1819 C CA . GLU A 1 247 ? 13.342 1.358 -3.768 1.00 50.38 650 GLU A CA 1
ATOM 1820 C C . GLU A 1 247 ? 13.926 0.492 -2.645 1.00 50.20 650 GLU A C 1
ATOM 1821 O O . GLU A 1 247 ? 14.285 -0.664 -2.884 1.00 50.20 650 GLU A O 1
ATOM 1827 N N . ASP A 1 248 ? 14.027 1.050 -1.438 1.00 50.07 651 ASP A N 1
ATOM 1828 C CA . ASP A 1 248 ? 14.601 0.337 -0.285 1.00 49.91 651 ASP A CA 1
ATOM 1829 C C . ASP A 1 248 ? 13.767 -0.874 0.134 1.00 49.49 651 ASP A C 1
ATOM 1830 O O . ASP A 1 248 ? 14.318 -1.943 0.411 1.00 49.05 651 ASP A O 1
ATOM 1835 N N . HIS A 1 249 ? 12.447 -0.696 0.176 1.00 49.23 652 HIS A N 1
ATOM 1836 C CA . HIS A 1 249 ? 11.521 -1.775 0.546 1.00 48.85 652 HIS A CA 1
ATOM 1837 C C . HIS A 1 249 ? 11.441 -2.869 -0.522 1.00 48.22 652 HIS A C 1
ATOM 1838 O O . HIS A 1 249 ? 11.301 -4.045 -0.186 1.00 48.03 652 HIS A O 1
ATOM 1845 N N . ARG A 1 250 ? 11.523 -2.477 -1.795 1.00 47.71 653 ARG A N 1
ATOM 1846 C CA . ARG A 1 250 ? 11.607 -3.435 -2.912 1.00 47.35 653 ARG A CA 1
ATOM 1847 C C . ARG A 1 250 ? 12.809 -4.379 -2.792 1.00 47.44 653 ARG A C 1
ATOM 1848 O O . ARG A 1 250 ? 12.690 -5.571 -3.082 1.00 47.19 653 ARG A O 1
ATOM 1856 N N . GLN A 1 251 ? 13.952 -3.841 -2.365 1.00 47.63 654 GLN A N 1
ATOM 1857 C CA . GLN A 1 251 ? 15.184 -4.626 -2.203 1.00 47.63 654 GLN A CA 1
ATOM 1858 C C . GLN A 1 251 ? 15.084 -5.696 -1.105 1.00 47.50 654 GLN A C 1
ATOM 1859 O O . GLN A 1 251 ? 15.719 -6.749 -1.208 1.00 47.51 654 GLN A O 1
ATOM 1865 N N . ILE A 1 252 ? 14.295 -5.420 -0.066 1.00 47.33 655 ILE A N 1
ATOM 1866 C CA . ILE A 1 252 ? 14.027 -6.396 1.000 1.00 47.32 655 ILE A CA 1
ATOM 1867 C C . ILE A 1 252 ? 13.214 -7.573 0.441 1.00 47.14 655 ILE A C 1
ATOM 1868 O O . ILE A 1 252 ? 13.456 -8.725 0.805 1.00 46.81 655 ILE A O 1
ATOM 1873 N N . LEU A 1 253 ? 12.258 -7.272 -0.438 1.00 47.16 656 LEU A N 1
ATOM 1874 C CA . LEU A 1 253 ? 11.457 -8.302 -1.117 1.00 47.23 656 LEU A CA 1
ATOM 1875 C C . LEU A 1 253 ? 12.271 -9.172 -2.091 1.00 47.27 656 LEU A C 1
ATOM 1876 O O . LEU A 1 253 ? 12.015 -10.372 -2.203 1.00 47.14 656 LEU A O 1
ATOM 1881 N N . ARG A 1 254 ? 13.235 -8.565 -2.788 1.00 47.46 657 ARG A N 1
ATOM 1882 C CA . ARG A 1 254 ? 14.089 -9.287 -3.748 1.00 47.61 657 ARG A CA 1
ATOM 1883 C C . ARG A 1 254 ? 14.992 -10.315 -3.071 1.00 47.96 657 ARG A C 1
ATOM 1884 O O . ARG A 1 254 ? 15.049 -11.473 -3.493 1.00 48.28 657 ARG A O 1
ATOM 1892 N N . GLU A 1 255 ? 15.691 -9.883 -2.022 1.00 48.15 658 GLU A N 1
ATOM 1893 C CA . GLU A 1 255 ? 16.623 -10.752 -1.285 1.00 48.21 658 GLU A CA 1
ATOM 1894 C C . GLU A 1 255 ? 15.954 -11.852 -0.436 1.00 48.07 658 GLU A C 1
ATOM 1895 O O . GLU A 1 255 ? 16.644 -12.763 0.030 1.00 48.08 658 GLU A O 1
ATOM 1901 N N . ASN A 1 256 ? 14.637 -11.757 -0.228 1.00 47.80 659 ASN A N 1
ATOM 1902 C CA . ASN A 1 256 ? 13.840 -12.832 0.388 1.00 47.55 659 ASN A CA 1
ATOM 1903 C C . ASN A 1 256 ? 12.959 -13.603 -0.621 1.00 47.40 659 ASN A C 1
ATOM 1904 O O . ASN A 1 256 ? 12.139 -14.430 -0.212 1.00 47.42 659 ASN A O 1
ATOM 1909 N N . ASN A 1 257 ? 13.152 -13.354 -1.921 1.00 47.19 660 ASN A N 1
ATOM 1910 C CA . ASN A 1 257 ? 12.352 -13.956 -3.003 1.00 47.08 660 ASN A CA 1
ATOM 1911 C C . ASN A 1 257 ? 10.841 -13.779 -2.817 1.00 46.58 660 ASN A C 1
ATOM 1912 O O . ASN A 1 257 ? 10.143 -14.718 -2.429 1.00 46.86 660 ASN A O 1
ATOM 1917 N N . CYS A 1 258 ? 10.351 -12.571 -3.095 1.00 45.81 661 CYS A N 1
ATOM 1918 C CA . CYS A 1 258 ? 8.926 -12.250 -2.961 1.00 45.12 661 CYS A CA 1
ATOM 1919 C C . CYS A 1 258 ? 8.182 -12.477 -4.271 1.00 44.56 661 CYS A C 1
ATOM 1920 O O . CYS A 1 258 ? 7.178 -13.190 -4.303 1.00 44.53 661 CYS A O 1
ATOM 1923 N N . LEU A 1 259 ? 8.685 -11.867 -5.344 1.00 43.98 662 LEU A N 1
ATOM 1924 C CA . LEU A 1 259 ? 8.069 -11.958 -6.675 1.00 43.55 662 LEU A CA 1
ATOM 1925 C C . LEU A 1 259 ? 7.994 -13.400 -7.183 1.00 43.23 662 LEU A C 1
ATOM 1926 O O . LEU A 1 259 ? 6.997 -13.795 -7.789 1.00 42.98 662 LEU A O 1
ATOM 1931 N N . GLN A 1 260 ? 9.048 -14.173 -6.923 1.00 42.90 663 GLN A N 1
ATOM 1932 C CA . GLN A 1 260 ? 9.108 -15.590 -7.304 1.00 42.62 663 GLN A CA 1
ATOM 1933 C C . GLN A 1 260 ? 8.099 -16.433 -6.506 1.00 41.87 663 GLN A C 1
ATOM 1934 O O . GLN A 1 260 ? 7.526 -17.385 -7.040 1.00 41.43 663 GLN A O 1
ATOM 1940 N N . THR A 1 261 ? 7.887 -16.074 -5.237 1.00 41.40 664 THR A N 1
ATOM 1941 C CA . THR A 1 261 ? 6.881 -16.723 -4.382 1.00 40.99 664 THR A CA 1
ATOM 1942 C C . THR A 1 261 ? 5.448 -16.361 -4.788 1.00 40.51 664 THR A C 1
ATOM 1943 O O . THR A 1 261 ? 4.579 -17.233 -4.826 1.00 40.57 664 THR A O 1
ATOM 1947 N N . LEU A 1 262 ? 5.206 -15.080 -5.070 1.00 40.04 665 LEU A N 1
ATOM 1948 C CA . LEU A 1 262 ? 3.870 -14.603 -5.470 1.00 39.77 665 LEU A CA 1
ATOM 1949 C C . LEU A 1 262 ? 3.371 -15.200 -6.793 1.00 39.66 665 LEU A C 1
ATOM 1950 O O . LEU A 1 262 ? 2.162 -15.275 -7.018 1.00 39.96 665 LEU A O 1
ATOM 1955 N N . LEU A 1 263 ? 4.294 -15.609 -7.662 1.00 39.46 666 LEU A N 1
ATOM 1956 C CA . LEU A 1 263 ? 3.948 -16.346 -8.883 1.00 39.39 666 LEU A CA 1
ATOM 1957 C C . LEU A 1 263 ? 3.464 -17.771 -8.590 1.00 39.62 666 LEU A C 1
ATOM 1958 O O . LEU A 1 263 ? 2.551 -18.261 -9.257 1.00 39.36 666 LEU A O 1
ATOM 1963 N N . GLN A 1 264 ? 4.077 -18.428 -7.603 1.00 40.07 667 GLN A N 1
ATOM 1964 C CA . GLN A 1 264 ? 3.624 -19.750 -7.138 1.00 40.56 667 GLN A CA 1
ATOM 1965 C C . GLN A 1 264 ? 2.229 -19.679 -6.498 1.00 40.56 667 GLN A C 1
ATOM 1966 O O . GLN A 1 264 ? 1.445 -20.623 -6.606 1.00 40.66 667 GLN A O 1
ATOM 1972 N N . HIS A 1 265 ? 1.935 -18.558 -5.837 1.00 40.56 668 HIS A N 1
ATOM 1973 C CA . HIS A 1 265 ? 0.617 -18.307 -5.232 1.00 40.44 668 HIS A CA 1
ATOM 1974 C C . HIS A 1 265 ? -0.544 -18.185 -6.235 1.00 40.40 668 HIS A C 1
ATOM 1975 O O . HIS A 1 265 ? -1.704 -18.330 -5.845 1.00 40.17 668 HIS A O 1
ATOM 1982 N N . LEU A 1 266 ? -0.236 -17.918 -7.505 1.00 40.65 669 LEU A N 1
ATOM 1983 C CA . LEU A 1 266 ? -1.246 -17.889 -8.574 1.00 40.96 669 LEU A CA 1
ATOM 1984 C C . LEU A 1 266 ? -1.849 -19.274 -8.859 1.00 41.44 669 LEU A C 1
ATOM 1985 O O . LEU A 1 266 ? -3.017 -19.375 -9.240 1.00 41.17 669 LEU A O 1
ATOM 1990 N N . LYS A 1 267 ? -1.050 -20.327 -8.674 1.00 42.32 670 LYS A N 1
ATOM 1991 C CA . LYS A 1 267 ? -1.511 -21.714 -8.845 1.00 42.93 670 LYS A CA 1
ATOM 1992 C C . LYS A 1 267 ? -2.407 -22.234 -7.710 1.00 42.88 670 LYS A C 1
ATOM 1993 O O . LYS A 1 267 ? -3.071 -23.260 -7.881 1.00 43.25 670 LYS A O 1
ATOM 1999 N N . SER A 1 268 ? -2.415 -21.548 -6.565 1.00 42.59 671 SER A N 1
ATOM 2000 C CA . SER A 1 268 ? -3.132 -22.009 -5.370 1.00 42.48 671 SER A CA 1
ATOM 2001 C C . SER A 1 268 ? -4.641 -22.148 -5.585 1.00 42.46 671 SER A C 1
ATOM 2002 O O . SER A 1 268 ? -5.245 -21.379 -6.336 1.00 42.12 671 SER A O 1
ATOM 2005 N N . HIS A 1 269 ? -5.228 -23.141 -4.918 1.00 42.71 672 HIS A N 1
ATOM 2006 C CA . HIS A 1 269 ? -6.675 -23.380 -4.960 1.00 42.75 672 HIS A CA 1
ATOM 2007 C C . HIS A 1 269 ? -7.456 -22.386 -4.097 1.00 41.87 672 HIS A C 1
ATOM 2008 O O . HIS A 1 269 ? -8.648 -22.173 -4.328 1.00 41.63 672 HIS A O 1
ATOM 2015 N N . SER A 1 270 ? -6.790 -21.798 -3.101 1.00 41.13 673 SER A N 1
ATOM 2016 C CA . SER A 1 270 ? -7.376 -20.737 -2.280 1.00 40.53 673 SER A CA 1
ATOM 2017 C C . SER A 1 270 ? -7.544 -19.458 -3.099 1.00 39.94 673 SER A C 1
ATOM 2018 O O . SER A 1 270 ? -6.558 -18.866 -3.540 1.00 39.95 673 SER A O 1
ATOM 2021 N N . LEU A 1 271 ? -8.794 -19.042 -3.293 1.00 39.32 674 LEU A N 1
ATOM 2022 C CA . LEU A 1 271 ? -9.113 -17.829 -4.062 1.00 38.83 674 LEU A CA 1
ATOM 2023 C C . LEU A 1 271 ? -8.619 -16.543 -3.388 1.00 37.90 674 LEU A C 1
ATOM 2024 O O . LEU A 1 271 ? -8.350 -15.554 -4.071 1.00 37.75 674 LEU A O 1
ATOM 2029 N N . THR A 1 272 ? -8.509 -16.561 -2.059 1.00 36.90 675 THR A N 1
ATOM 2030 C CA . THR A 1 272 ? -7.960 -15.436 -1.294 1.00 36.12 675 THR A CA 1
ATOM 2031 C C . THR A 1 272 ? -6.468 -15.229 -1.582 1.00 35.63 675 THR A C 1
ATOM 2032 O O . THR A 1 272 ? -6.026 -14.096 -1.770 1.00 35.27 675 THR A O 1
ATOM 2036 N N . ILE A 1 273 ? -5.707 -16.325 -1.614 1.00 35.26 676 ILE A N 1
ATOM 2037 C CA . ILE A 1 273 ? -4.262 -16.282 -1.893 1.00 35.03 676 ILE A CA 1
ATOM 2038 C C . ILE A 1 273 ? -3.979 -15.784 -3.318 1.00 34.77 676 ILE A C 1
ATOM 2039 O O . ILE A 1 273 ? -3.059 -14.987 -3.525 1.00 34.59 676 ILE A O 1
ATOM 2044 N N . VAL A 1 274 ? -4.771 -16.252 -4.283 1.00 34.54 677 VAL A N 1
ATOM 2045 C CA . VAL A 1 274 ? -4.649 -15.821 -5.684 1.00 34.43 677 VAL A CA 1
ATOM 2046 C C . VAL A 1 274 ? -5.022 -14.340 -5.823 1.00 34.28 677 VAL A C 1
ATOM 2047 O O . VAL A 1 274 ? -4.346 -13.593 -6.532 1.00 34.14 677 VAL A O 1
ATOM 2051 N N . SER A 1 275 ? -6.097 -13.934 -5.147 1.00 34.21 678 SER A N 1
ATOM 2052 C CA . SER A 1 275 ? -6.544 -12.536 -5.137 1.00 34.13 678 SER A CA 1
ATOM 2053 C C . SER A 1 275 ? -5.521 -11.597 -4.486 1.00 33.94 678 SER A C 1
ATOM 2054 O O . SER A 1 275 ? -5.292 -10.492 -4.981 1.00 33.97 678 SER A O 1
ATOM 2057 N N . ASN A 1 276 ? -4.918 -12.040 -3.381 1.00 33.70 679 ASN A N 1
ATOM 2058 C CA . ASN A 1 276 ? -3.854 -11.279 -2.710 1.00 33.47 679 ASN A CA 1
ATOM 2059 C C . ASN A 1 276 ? -2.591 -11.158 -3.564 1.00 33.41 679 ASN A C 1
ATOM 2060 O O . ASN A 1 276 ? -1.947 -10.108 -3.568 1.00 33.24 679 ASN A O 1
ATOM 2065 N N . ALA A 1 277 ? -2.249 -12.230 -4.280 1.00 33.37 680 ALA A N 1
ATOM 2066 C CA . ALA A 1 277 ? -1.068 -12.253 -5.151 1.00 33.14 680 ALA A CA 1
ATOM 2067 C C . ALA A 1 277 ? -1.211 -11.308 -6.345 1.00 32.87 680 ALA A C 1
ATOM 2068 O O . ALA A 1 277 ? -0.297 -10.537 -6.641 1.00 32.64 680 ALA A O 1
ATOM 2070 N N . CYS A 1 278 ? -2.357 -11.380 -7.021 1.00 32.71 681 CYS A N 1
ATOM 2071 C CA . CYS A 1 278 ? -2.669 -10.491 -8.150 1.00 32.70 681 CYS A CA 1
ATOM 2072 C C . CYS A 1 278 ? -2.695 -9.012 -7.749 1.00 33.07 681 CYS A C 1
ATOM 2073 O O . CYS A 1 278 ? -2.245 -8.153 -8.511 1.00 33.15 681 CYS A O 1
ATOM 2076 N N . GLY A 1 279 ? -3.224 -8.726 -6.559 1.00 33.41 682 GLY A N 1
ATOM 2077 C CA . GLY A 1 279 ? -3.232 -7.371 -6.007 1.00 33.62 682 GLY A CA 1
ATOM 2078 C C . GLY A 1 279 ? -1.846 -6.840 -5.679 1.00 33.88 682 GLY A C 1
ATOM 2079 O O . GLY A 1 279 ? -1.557 -5.666 -5.913 1.00 33.80 682 GLY A O 1
ATOM 2080 N N . THR A 1 280 ? -0.993 -7.705 -5.129 1.00 34.37 683 THR A N 1
ATOM 2081 C CA . THR A 1 280 ? 0.405 -7.362 -4.840 1.00 34.75 683 THR A CA 1
ATOM 2082 C C . THR A 1 280 ? 1.207 -7.157 -6.132 1.00 35.43 683 THR A C 1
ATOM 2083 O O . THR A 1 280 ? 1.989 -6.210 -6.234 1.00 35.60 683 THR A O 1
ATOM 2087 N N . LEU A 1 281 ? 1.008 -8.048 -7.106 1.00 36.06 684 LEU A N 1
ATOM 2088 C CA . LEU A 1 281 ? 1.676 -7.952 -8.414 1.00 36.67 684 LEU A CA 1
ATOM 2089 C C . LEU A 1 281 ? 1.209 -6.763 -9.271 1.00 37.54 684 LEU A C 1
ATOM 2090 O O . LEU A 1 281 ? 1.938 -6.330 -10.164 1.00 37.63 684 LEU A O 1
ATOM 2095 N N . TRP A 1 282 ? 0.001 -6.258 -9.012 1.00 38.56 685 TRP A N 1
ATOM 2096 C CA . TRP A 1 282 ? -0.512 -5.042 -9.662 1.00 39.39 685 TRP A CA 1
ATOM 2097 C C . TRP A 1 282 ? 0.375 -3.845 -9.308 1.00 40.05 685 TRP A C 1
ATOM 2098 O O . TRP A 1 282 ? 0.899 -3.169 -10.197 1.00 40.45 685 TRP A O 1
ATOM 2109 N N . ASN A 1 283 ? 0.556 -3.611 -8.011 1.00 40.72 686 ASN A N 1
ATOM 2110 C CA . ASN A 1 283 ? 1.296 -2.445 -7.517 1.00 41.48 686 ASN A CA 1
ATOM 2111 C C . ASN A 1 283 ? 2.796 -2.519 -7.821 1.00 42.00 686 ASN A C 1
ATOM 2112 O O . ASN A 1 283 ? 3.393 -1.524 -8.237 1.00 42.23 686 ASN A O 1
ATOM 2117 N N . LEU A 1 284 ? 3.393 -3.694 -7.616 1.00 42.52 687 LEU A N 1
ATOM 2118 C CA . LEU A 1 284 ? 4.833 -3.893 -7.838 1.00 43.14 687 LEU A CA 1
ATOM 2119 C C . LEU A 1 284 ? 5.262 -3.838 -9.312 1.00 44.16 687 LEU A C 1
ATOM 2120 O O . LEU A 1 284 ? 6.408 -3.485 -9.602 1.00 44.21 687 LEU A O 1
ATOM 2125 N N . SER A 1 285 ? 4.357 -4.187 -10.228 1.00 45.31 688 SER A N 1
ATOM 2126 C CA . SER A 1 285 ? 4.659 -4.177 -11.668 1.00 46.36 688 SER A CA 1
ATOM 2127 C C . SER A 1 285 ? 4.820 -2.775 -12.274 1.00 47.40 688 SER A C 1
ATOM 2128 O O . SER A 1 285 ? 5.474 -2.629 -13.307 1.00 47.89 688 SER A O 1
ATOM 2131 N N . ALA A 1 286 ? 4.226 -1.760 -11.643 1.00 48.40 689 ALA A N 1
ATOM 2132 C CA . ALA A 1 286 ? 4.281 -0.381 -12.146 1.00 49.28 689 ALA A CA 1
ATOM 2133 C C . ALA A 1 286 ? 5.566 0.348 -11.735 1.00 50.23 689 ALA A C 1
ATOM 2134 O O . ALA A 1 286 ? 6.168 0.027 -10.709 1.00 50.47 689 ALA A O 1
ATOM 2136 N N . ARG A 1 287 ? 5.957 1.327 -12.556 1.00 51.22 690 ARG A N 1
ATOM 2137 C CA . ARG A 1 287 ? 7.094 2.249 -12.318 1.00 52.01 690 ARG A CA 1
ATOM 2138 C C . ARG A 1 287 ? 8.401 1.640 -11.756 1.00 51.49 690 ARG A C 1
ATOM 2139 O O . ARG A 1 287 ? 9.033 2.215 -10.862 1.00 51.68 690 ARG A O 1
ATOM 2147 N N . ASN A 1 288 ? 8.806 0.491 -12.295 1.00 50.63 691 ASN A N 1
ATOM 2148 C CA . ASN A 1 288 ? 10.065 -0.155 -11.895 1.00 50.03 691 ASN A CA 1
ATOM 2149 C C . ASN A 1 288 ? 10.568 -1.127 -12.979 1.00 49.77 691 ASN A C 1
ATOM 2150 O O . ASN A 1 288 ? 10.118 -2.273 -13.035 1.00 49.62 691 ASN A O 1
ATOM 2155 N N . PRO A 1 289 ? 11.500 -0.668 -13.847 1.00 49.50 692 PRO A N 1
ATOM 2156 C CA . PRO A 1 289 ? 12.083 -1.526 -14.895 1.00 49.21 692 PRO A CA 1
ATOM 2157 C C . PRO A 1 289 ? 12.806 -2.792 -14.409 1.00 49.02 692 PRO A C 1
ATOM 2158 O O . PRO A 1 289 ? 12.849 -3.782 -15.144 1.00 48.84 692 PRO A O 1
ATOM 2162 N N . LYS A 1 290 ? 13.369 -2.757 -13.199 1.00 48.80 693 LYS A N 1
ATOM 2163 C CA . LYS A 1 290 ? 14.125 -3.892 -12.657 1.00 48.71 693 LYS A CA 1
ATOM 2164 C C . LYS A 1 290 ? 13.216 -5.078 -12.332 1.00 48.70 693 LYS A C 1
ATOM 2165 O O . LYS A 1 290 ? 13.435 -6.185 -12.830 1.00 48.90 693 LYS A O 1
ATOM 2171 N N . ASP A 1 291 ? 12.199 -4.836 -11.505 1.00 48.52 694 ASP A N 1
ATOM 2172 C CA . ASP A 1 291 ? 11.221 -5.870 -11.134 1.00 48.29 694 ASP A CA 1
ATOM 2173 C C . ASP A 1 291 ? 10.282 -6.254 -12.283 1.00 48.28 694 ASP A C 1
ATOM 2174 O O . ASP A 1 291 ? 9.714 -7.347 -12.270 1.00 48.13 694 ASP A O 1
ATOM 2179 N N . GLN A 1 292 ? 10.107 -5.356 -13.255 1.00 48.41 695 GLN A N 1
ATOM 2180 C CA . GLN A 1 292 ? 9.393 -5.675 -14.501 1.00 48.50 695 GLN A CA 1
ATOM 2181 C C . GLN A 1 292 ? 10.120 -6.766 -15.287 1.00 48.69 695 GLN A C 1
ATOM 2182 O O . GLN A 1 292 ? 9.522 -7.785 -15.638 1.00 48.68 695 GLN A O 1
ATOM 2188 N N . GLU A 1 293 ? 11.408 -6.543 -15.545 1.00 48.83 696 GLU A N 1
ATOM 2189 C CA . GLU A 1 293 ? 12.253 -7.506 -16.269 1.00 48.85 696 GLU A CA 1
ATOM 2190 C C . GLU A 1 293 ? 12.374 -8.849 -15.535 1.00 48.25 696 GLU A C 1
ATOM 2191 O O . GLU A 1 293 ? 12.450 -9.900 -16.177 1.00 48.09 696 GLU A O 1
ATOM 2197 N N . ALA A 1 294 ? 12.396 -8.804 -14.202 1.00 47.41 697 ALA A N 1
ATOM 2198 C CA . ALA A 1 294 ? 12.420 -10.014 -13.371 1.00 46.67 697 ALA A CA 1
ATOM 2199 C C . ALA A 1 294 ? 11.150 -10.858 -13.525 1.00 46.01 697 ALA A C 1
ATOM 2200 O O . ALA A 1 294 ? 11.227 -12.086 -13.578 1.00 45.81 697 ALA A O 1
ATOM 2202 N N . LEU A 1 295 ? 9.994 -10.196 -13.593 1.00 45.25 698 LEU A N 1
ATOM 2203 C CA . LEU A 1 295 ? 8.705 -10.877 -13.797 1.00 44.78 698 LEU A CA 1
ATOM 2204 C C . LEU A 1 295 ? 8.578 -11.516 -15.185 1.00 44.49 698 LEU A C 1
ATOM 2205 O O . LEU A 1 295 ? 7.985 -12.589 -15.316 1.00 44.29 698 LEU A O 1
ATOM 2210 N N . TRP A 1 296 ? 9.120 -10.854 -16.210 1.00 44.15 699 TRP A N 1
ATOM 2211 C CA . TRP A 1 296 ? 9.194 -11.430 -17.564 1.00 43.85 699 TRP A CA 1
ATOM 2212 C C . TRP A 1 296 ? 10.023 -12.719 -17.599 1.00 43.87 699 TRP A C 1
ATOM 2213 O O . TRP A 1 296 ? 9.622 -13.695 -18.236 1.00 43.71 699 TRP A O 1
ATOM 2224 N N . ASP A 1 297 ? 11.164 -12.713 -16.909 1.00 44.16 700 ASP A N 1
ATOM 2225 C CA . ASP A 1 297 ? 12.066 -13.875 -16.863 1.00 44.41 700 ASP A CA 1
ATOM 2226 C C . ASP A 1 297 ? 11.480 -15.055 -16.078 1.00 44.29 700 ASP A C 1
ATOM 2227 O O . ASP A 1 297 ? 11.630 -16.206 -16.491 1.00 44.49 700 ASP A O 1
ATOM 2232 N N . MET A 1 298 ? 10.816 -14.764 -14.959 1.00 44.15 701 MET A N 1
ATOM 2233 C CA . MET A 1 298 ? 10.178 -15.800 -14.127 1.00 43.95 701 MET A CA 1
ATOM 2234 C C . MET A 1 298 ? 8.904 -16.410 -14.736 1.00 43.62 701 MET A C 1
ATOM 2235 O O . MET A 1 298 ? 8.422 -17.436 -14.246 1.00 43.24 701 MET A O 1
ATOM 2240 N N . GLY A 1 299 ? 8.353 -15.781 -15.776 1.00 43.43 702 GLY A N 1
ATOM 2241 C CA . GLY A 1 299 ? 7.186 -16.306 -16.491 1.00 43.35 702 GLY A CA 1
ATOM 2242 C C . GLY A 1 299 ? 5.873 -15.806 -15.921 1.00 43.16 702 GLY A C 1
ATOM 2243 O O . GLY A 1 299 ? 4.943 -16.587 -15.714 1.00 43.36 702 GLY A O 1
ATOM 2244 N N . ALA A 1 300 ? 5.800 -14.499 -15.675 1.00 42.99 703 ALA A N 1
ATOM 2245 C CA . ALA A 1 300 ? 4.600 -13.864 -15.124 1.00 42.85 703 ALA A CA 1
ATOM 2246 C C . ALA A 1 300 ? 3.510 -13.673 -16.178 1.00 42.79 703 ALA A C 1
ATOM 2247 O O . ALA A 1 300 ? 2.326 -13.815 -15.873 1.00 42.67 703 ALA A O 1
ATOM 2249 N N . VAL A 1 301 ? 3.915 -13.357 -17.409 1.00 42.86 704 VAL A N 1
ATOM 2250 C CA . VAL A 1 301 ? 2.978 -13.067 -18.505 1.00 42.95 704 VAL A CA 1
ATOM 2251 C C . VAL A 1 301 ? 2.103 -14.284 -18.827 1.00 43.13 704 VAL A C 1
ATOM 2252 O O . VAL A 1 301 ? 0.901 -14.139 -19.040 1.00 43.26 704 VAL A O 1
ATOM 2256 N N . SER A 1 302 ? 2.711 -15.470 -18.853 1.00 43.39 705 SER A N 1
ATOM 2257 C CA . SER A 1 302 ? 1.986 -16.723 -19.096 1.00 43.72 705 SER A CA 1
ATOM 2258 C C . SER A 1 302 ? 0.988 -17.040 -17.985 1.00 43.97 705 SER A C 1
ATOM 2259 O O . SER A 1 302 ? -0.171 -17.361 -18.257 1.00 44.03 705 SER A O 1
ATOM 2262 N N . MET A 1 303 ? 1.454 -16.944 -16.741 1.00 44.26 706 MET A N 1
ATOM 2263 C CA . MET A 1 303 ? 0.644 -17.268 -15.560 1.00 44.68 706 MET A CA 1
ATOM 2264 C C . MET A 1 303 ? -0.506 -16.283 -15.354 1.00 44.85 706 MET A C 1
ATOM 2265 O O . MET A 1 303 ? -1.618 -16.690 -15.011 1.00 44.81 706 MET A O 1
ATOM 2270 N N . LEU A 1 304 ? -0.229 -14.996 -15.558 1.00 45.34 707 LEU A N 1
ATOM 2271 C CA . LEU A 1 304 ? -1.253 -13.950 -15.459 1.00 45.78 707 LEU A CA 1
ATOM 2272 C C . LEU A 1 304 ? -2.285 -14.014 -16.595 1.00 46.59 707 LEU A C 1
ATOM 2273 O O . LEU A 1 304 ? -3.445 -13.662 -16.383 1.00 46.73 707 LEU A O 1
ATOM 2278 N N . LYS A 1 305 ? -1.866 -14.463 -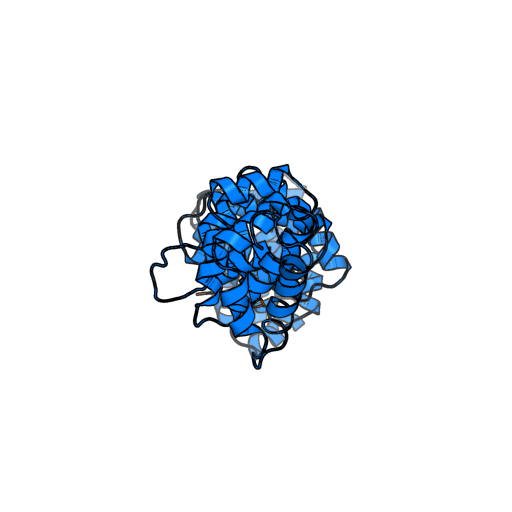17.781 1.00 47.67 708 LYS A N 1
ATOM 2279 C CA . LYS A 1 305 ? -2.780 -14.645 -18.925 1.00 48.56 708 LYS A CA 1
ATOM 2280 C C . LYS A 1 305 ? -3.833 -15.742 -18.687 1.00 48.93 708 LYS A C 1
ATOM 2281 O O . LYS A 1 305 ? -4.912 -15.697 -19.279 1.00 48.64 708 LYS A O 1
ATOM 2287 N N . ASN A 1 306 ? -3.518 -16.721 -17.836 1.00 49.55 709 ASN A N 1
ATOM 2288 C CA . ASN A 1 306 ? -4.487 -17.757 -17.448 1.00 50.05 709 ASN A CA 1
ATOM 2289 C C . ASN A 1 306 ? -5.617 -17.211 -16.565 1.00 50.59 709 ASN A C 1
ATOM 2290 O O . ASN A 1 306 ? -6.753 -17.681 -16.659 1.00 51.25 709 ASN A O 1
ATOM 2295 N N . LEU A 1 307 ? -5.304 -16.225 -15.721 1.00 50.83 710 LEU A N 1
ATOM 2296 C CA . LEU A 1 307 ? -6.261 -15.677 -14.746 1.00 51.14 710 LEU A CA 1
ATOM 2297 C C . LEU A 1 307 ? -7.122 -14.496 -15.236 1.00 51.64 710 LEU A C 1
ATOM 2298 O O . LEU A 1 307 ? -8.006 -14.049 -14.499 1.00 51.72 710 LEU A O 1
ATOM 2303 N N . ILE A 1 308 ? -6.884 -13.996 -16.452 1.00 52.25 711 ILE A N 1
ATOM 2304 C CA . ILE A 1 308 ? -7.668 -12.858 -16.987 1.00 52.86 711 ILE A CA 1
ATOM 2305 C C . ILE A 1 308 ? -9.150 -13.196 -17.208 1.00 53.77 711 ILE A C 1
ATOM 2306 O O . ILE A 1 308 ? -10.007 -12.320 -17.073 1.00 53.76 711 ILE A O 1
ATOM 2311 N N . HIS A 1 309 ? -9.438 -14.459 -17.535 1.00 54.95 712 HIS A N 1
ATOM 2312 C CA . HIS A 1 309 ? -10.811 -14.936 -17.755 1.00 55.91 712 HIS A CA 1
ATOM 2313 C C . HIS A 1 309 ? -11.407 -15.630 -16.518 1.00 56.79 712 HIS A C 1
ATOM 2314 O O . HIS A 1 309 ? -12.195 -16.571 -16.651 1.00 56.77 712 HIS A O 1
ATOM 2321 N N . SER A 1 310 ? -11.047 -15.159 -15.322 1.00 58.17 713 SER A N 1
ATOM 2322 C CA . SER A 1 310 ? -11.563 -15.725 -14.075 1.00 59.51 713 SER A CA 1
ATOM 2323 C C . SER A 1 310 ? -12.977 -15.213 -13.809 1.00 60.71 713 SER A C 1
ATOM 2324 O O . SER A 1 310 ? -13.332 -14.105 -14.220 1.00 60.78 713 SER A O 1
ATOM 2327 N N . LYS A 1 311 ? -13.772 -16.030 -13.121 1.00 62.34 714 LYS A N 1
ATOM 2328 C CA . LYS A 1 311 ? -15.160 -15.684 -12.786 1.00 63.61 714 LYS A CA 1
ATOM 2329 C C . LYS A 1 311 ? -15.260 -14.552 -11.758 1.00 64.28 714 LYS A C 1
ATOM 2330 O O . LYS A 1 311 ? -16.212 -13.769 -11.790 1.00 64.78 714 LYS A O 1
ATOM 2336 N N . HIS A 1 312 ? -14.278 -14.468 -10.861 1.00 65.10 715 HIS A N 1
ATOM 2337 C CA . HIS A 1 312 ? -14.279 -13.478 -9.780 1.00 65.81 715 HIS A CA 1
ATOM 2338 C C . HIS A 1 312 ? -13.727 -12.133 -10.248 1.00 65.66 715 HIS A C 1
ATOM 2339 O O . HIS A 1 312 ? -12.955 -12.065 -11.208 1.00 65.45 715 HIS A O 1
ATOM 2346 N N . LYS A 1 313 ? -14.130 -11.072 -9.552 1.00 65.65 716 LYS A N 1
ATOM 2347 C CA . LYS A 1 313 ? -13.842 -9.696 -9.967 1.00 66.09 716 LYS A CA 1
ATOM 2348 C C . LYS A 1 313 ? -12.376 -9.316 -9.749 1.00 65.41 716 LYS A C 1
ATOM 2349 O O . LYS A 1 313 ? -11.692 -8.910 -10.691 1.00 65.15 716 LYS A O 1
ATOM 2355 N N . MET A 1 314 ? -11.908 -9.455 -8.510 1.00 64.35 717 MET A N 1
ATOM 2356 C CA . MET A 1 314 ? -10.579 -8.978 -8.109 1.00 63.36 717 MET A CA 1
ATOM 2357 C C . MET A 1 314 ? -9.429 -9.782 -8.726 1.00 60.96 717 MET A C 1
ATOM 2358 O O . MET A 1 314 ? -8.373 -9.217 -9.023 1.00 60.58 717 MET A O 1
ATOM 2363 N N . ILE A 1 315 ? -9.631 -11.088 -8.908 1.00 58.41 718 ILE A N 1
ATOM 2364 C CA . ILE A 1 315 ? -8.639 -11.951 -9.566 1.00 56.49 718 ILE A CA 1
ATOM 2365 C C . ILE A 1 315 ? -8.510 -11.574 -11.045 1.00 55.09 718 ILE A C 1
ATOM 2366 O O . ILE A 1 315 ? -7.399 -11.485 -11.568 1.00 54.70 718 ILE A O 1
ATOM 2371 N N . ALA A 1 316 ? -9.649 -11.357 -11.704 1.00 53.76 719 ALA A N 1
ATOM 2372 C CA . ALA A 1 316 ? -9.685 -10.917 -13.106 1.00 52.58 719 ALA A CA 1
ATOM 2373 C C . ALA A 1 316 ? -9.139 -9.496 -13.317 1.00 51.60 719 ALA A C 1
ATOM 2374 O O . ALA A 1 316 ? -8.440 -9.244 -14.302 1.00 51.11 719 ALA A O 1
ATOM 2376 N N A MET A 1 317 ? -9.474 -8.585 -12.403 0.50 51.21 720 MET A N 1
ATOM 2377 N N B MET A 1 317 ? -9.463 -8.588 -12.397 0.50 51.19 720 MET A N 1
ATOM 2378 C CA A MET A 1 317 ? -9.007 -7.197 -12.459 0.50 50.90 720 MET A CA 1
ATOM 2379 C CA B MET A 1 317 ? -9.009 -7.198 -12.466 0.50 50.88 720 MET A CA 1
ATOM 2380 C C A MET A 1 317 ? -7.510 -7.073 -12.184 0.50 50.32 720 MET A C 1
ATOM 2381 C C B MET A 1 317 ? -7.513 -7.064 -12.178 0.50 50.30 720 MET A C 1
ATOM 2382 O O A MET A 1 317 ? -6.795 -6.386 -12.918 0.50 50.10 720 MET A O 1
ATOM 2383 O O B MET A 1 317 ? -6.800 -6.361 -12.899 0.50 50.07 720 MET A O 1
ATOM 2392 N N . GLY A 1 318 ? -7.049 -7.734 -11.124 1.00 49.83 721 GLY A N 1
ATOM 2393 C CA . GLY A 1 318 ? -5.640 -7.689 -10.715 1.00 49.27 721 GLY A CA 1
ATOM 2394 C C . GLY A 1 318 ? -4.667 -8.368 -11.665 1.00 48.41 721 GLY A C 1
ATOM 2395 O O . GLY A 1 318 ? -3.564 -7.862 -11.890 1.00 48.11 721 GLY A O 1
ATOM 2396 N N . SER A 1 319 ? -5.068 -9.515 -12.210 1.00 47.78 722 SER A N 1
ATOM 2397 C CA . SER A 1 319 ? -4.252 -10.242 -13.187 1.00 47.55 722 SER A CA 1
ATOM 2398 C C . SER A 1 319 ? -4.139 -9.491 -14.516 1.00 47.57 722 SER A C 1
ATOM 2399 O O . SER A 1 319 ? -3.065 -9.453 -15.123 1.00 47.68 722 SER A O 1
ATOM 2402 N N . ALA A 1 320 ? -5.250 -8.900 -14.958 1.00 47.41 723 ALA A N 1
ATOM 2403 C CA . ALA A 1 320 ? -5.290 -8.114 -16.197 1.00 47.35 723 ALA A CA 1
ATOM 2404 C C . ALA A 1 320 ? -4.498 -6.810 -16.093 1.00 47.19 723 ALA A C 1
ATOM 2405 O O . ALA A 1 320 ? -3.815 -6.421 -17.042 1.00 47.25 723 ALA A O 1
ATOM 2407 N N . ALA A 1 321 ? -4.601 -6.141 -14.945 1.00 47.15 724 ALA A N 1
ATOM 2408 C CA . ALA A 1 321 ? -3.909 -4.869 -14.708 1.00 47.26 724 ALA A CA 1
ATOM 2409 C C . ALA A 1 321 ? -2.392 -5.033 -14.601 1.00 47.43 724 ALA A C 1
ATOM 2410 O O . ALA A 1 321 ? -1.639 -4.214 -15.134 1.00 47.27 724 ALA A O 1
ATOM 2412 N N . ALA A 1 322 ? -1.957 -6.083 -13.904 1.00 47.83 725 ALA A N 1
ATOM 2413 C CA . ALA A 1 322 ? -0.533 -6.427 -13.796 1.00 48.01 725 ALA A CA 1
ATOM 2414 C C . ALA A 1 322 ? 0.056 -6.837 -15.148 1.00 48.13 725 ALA A C 1
ATOM 2415 O O . ALA A 1 322 ? 1.187 -6.471 -15.472 1.00 47.75 725 ALA A O 1
ATOM 2417 N N . LEU A 1 323 ? -0.718 -7.602 -15.920 1.00 48.60 726 LEU A N 1
ATOM 2418 C CA . LEU A 1 323 ? -0.368 -7.955 -17.303 1.00 48.94 726 LEU A CA 1
ATOM 2419 C C . LEU A 1 323 ? -0.226 -6.719 -18.202 1.00 49.40 726 LEU A C 1
ATOM 2420 O O . LEU A 1 323 ? 0.642 -6.686 -19.075 1.00 49.38 726 LEU A O 1
ATOM 2425 N N . ARG A 1 324 ? -1.085 -5.722 -17.986 1.00 50.02 727 ARG A N 1
ATOM 2426 C CA . ARG A 1 324 ? -1.030 -4.444 -18.718 1.00 50.54 727 ARG A CA 1
ATOM 2427 C C . ARG A 1 324 ? 0.315 -3.740 -18.496 1.00 50.55 727 ARG A C 1
ATOM 2428 O O . ARG A 1 324 ? 0.932 -3.262 -19.450 1.00 50.87 727 ARG A O 1
ATOM 2436 N N . ASN A 1 325 ? 0.763 -3.697 -17.241 1.00 50.31 728 ASN A N 1
ATOM 2437 C CA . ASN A 1 325 ? 2.038 -3.059 -16.876 1.00 50.14 728 ASN A CA 1
ATOM 2438 C C . ASN A 1 325 ? 3.252 -3.765 -17.488 1.00 50.11 728 ASN A C 1
ATOM 2439 O O . ASN A 1 325 ? 4.190 -3.106 -17.941 1.00 49.96 728 ASN A O 1
ATOM 2444 N N . LEU A 1 326 ? 3.227 -5.098 -17.493 1.00 50.42 729 LEU A N 1
ATOM 2445 C CA . LEU A 1 326 ? 4.314 -5.903 -18.066 1.00 50.71 729 LEU A CA 1
ATOM 2446 C C . LEU A 1 326 ? 4.342 -5.833 -19.593 1.00 51.23 729 LEU A C 1
ATOM 2447 O O . LEU A 1 326 ? 5.407 -5.646 -20.184 1.00 51.29 729 LEU A O 1
ATOM 2452 N N . MET A 1 327 ? 3.176 -5.994 -20.219 1.00 52.13 730 MET A N 1
ATOM 2453 C CA . MET A 1 327 ? 3.050 -5.924 -21.685 1.00 52.71 730 MET A CA 1
ATOM 2454 C C . MET A 1 327 ? 3.395 -4.542 -22.247 1.00 53.51 730 MET A C 1
ATOM 2455 O O . MET A 1 327 ? 3.971 -4.443 -23.333 1.00 53.50 730 MET A O 1
ATOM 2460 N N . ALA A 1 328 ? 3.036 -3.489 -21.511 1.00 54.42 731 ALA A N 1
ATOM 2461 C CA . ALA A 1 328 ? 3.369 -2.112 -21.894 1.00 55.29 731 ALA A CA 1
ATOM 2462 C C . ALA A 1 328 ? 4.876 -1.842 -21.864 1.00 56.10 731 ALA A C 1
ATOM 2463 O O . ALA A 1 328 ? 5.393 -1.130 -22.726 1.00 56.35 731 ALA A O 1
ATOM 2465 N N . ASN A 1 329 ? 5.565 -2.410 -20.872 1.00 57.16 732 ASN A N 1
ATOM 2466 C CA . ASN A 1 329 ? 7.009 -2.227 -20.699 1.00 58.14 732 ASN A CA 1
ATOM 2467 C C . ASN A 1 329 ? 7.771 -3.534 -20.945 1.00 58.80 732 ASN A C 1
ATOM 2468 O O . ASN A 1 329 ? 8.239 -4.185 -20.005 1.00 58.59 732 ASN A O 1
ATOM 2473 N N . ARG A 1 330 ? 7.891 -3.907 -22.219 1.00 59.58 733 ARG A N 1
ATOM 2474 C CA . ARG A 1 330 ? 8.649 -5.097 -22.618 1.00 60.13 733 ARG A CA 1
ATOM 2475 C C . ARG A 1 330 ? 10.154 -4.797 -22.559 1.00 60.34 733 ARG A C 1
ATOM 2476 O O . ARG A 1 330 ? 10.571 -3.707 -22.962 1.00 60.67 733 ARG A O 1
ATOM 2484 N N . PRO A 1 331 ? 10.974 -5.752 -22.061 1.00 60.34 734 PRO A N 1
ATOM 2485 C CA . PRO A 1 331 ? 12.433 -5.548 -22.101 1.00 60.47 734 PRO A CA 1
ATOM 2486 C C . PRO A 1 331 ? 13.030 -5.570 -23.515 1.00 60.74 734 PRO A C 1
ATOM 2487 O O . PRO A 1 331 ? 12.413 -6.097 -24.446 1.00 60.65 734 PRO A O 1
ATOM 2491 N N . ALA A 1 332 ? 14.227 -5.002 -23.651 1.00 61.20 735 ALA A N 1
ATOM 2492 C CA . ALA A 1 332 ? 14.963 -4.992 -24.924 1.00 61.67 735 ALA A CA 1
ATOM 2493 C C . ALA A 1 332 ? 15.433 -6.388 -25.351 1.00 61.96 735 ALA A C 1
ATOM 2494 O O . ALA A 1 332 ? 15.586 -6.653 -26.545 1.00 61.81 735 ALA A O 1
ATOM 2496 N N . LYS A 1 333 ? 15.668 -7.262 -24.370 1.00 62.56 736 LYS A N 1
ATOM 2497 C CA . LYS A 1 333 ? 16.032 -8.668 -24.606 1.00 62.93 736 LYS A CA 1
ATOM 2498 C C . LYS A 1 333 ? 15.018 -9.424 -25.474 1.00 63.31 736 LYS A C 1
ATOM 2499 O O . LYS A 1 333 ? 15.404 -10.250 -26.304 1.00 63.09 736 LYS A O 1
ATOM 2505 N N . TYR A 1 334 ? 13.733 -9.132 -25.273 1.00 63.91 737 TYR A N 1
ATOM 2506 C CA . TYR A 1 334 ? 12.644 -9.821 -25.972 1.00 64.58 737 TYR A CA 1
ATOM 2507 C C . TYR A 1 334 ? 12.333 -9.150 -27.312 1.00 65.01 737 TYR A C 1
ATOM 2508 O O . TYR A 1 334 ? 11.886 -8.000 -27.343 1.00 65.04 737 TYR A O 1
ATOM 2517 N N . LYS A 1 335 ? 12.602 -9.873 -28.404 1.00 65.36 738 LYS A N 1
ATOM 2518 C CA . LYS A 1 335 ? 12.284 -9.457 -29.780 1.00 65.43 738 LYS A CA 1
ATOM 2519 C C . LYS A 1 335 ? 13.141 -8.267 -30.209 1.00 66.00 738 LYS A C 1
ATOM 2520 O O . LYS A 1 335 ? 14.369 -8.353 -30.231 1.00 66.34 738 LYS A O 1
ATOM 2536 N N . ALA B 2 2 ? -9.518 -9.348 6.740 1.00 38.75 1 ALA B N 1
ATOM 2537 C CA . ALA B 2 2 ? -9.560 -10.499 7.632 1.00 38.10 1 ALA B CA 1
ATOM 2538 C C . ALA B 2 2 ? -10.967 -10.773 8.163 1.00 37.53 1 ALA B C 1
ATOM 2539 O O . ALA B 2 2 ? -11.299 -11.909 8.466 1.00 37.44 1 ALA B O 1
ATOM 2541 N N . GLY B 2 3 ? -11.774 -9.719 8.282 1.00 37.01 2 GLY B N 1
ATOM 2542 C CA . GLY B 2 3 ? -13.136 -9.826 8.796 1.00 36.63 2 GLY B CA 1
ATOM 2543 C C . GLY B 2 3 ? -13.170 -9.737 10.309 1.00 36.21 2 GLY B C 1
ATOM 2544 O O . GLY B 2 3 ? -12.176 -9.373 10.943 1.00 36.09 2 GLY B O 1
ATOM 2545 N N . GLU B 2 4 ? -14.327 -10.071 10.875 1.00 35.74 3 GLU B N 1
ATOM 2546 C CA . GLU B 2 4 ? -14.521 -10.125 12.325 1.00 35.36 3 GLU B CA 1
ATOM 2547 C C . GLU B 2 4 ? -14.915 -11.537 12.733 1.00 35.14 3 GLU B C 1
ATOM 2548 O O . GLU B 2 4 ? -15.355 -12.336 11.902 1.00 35.19 3 GLU B O 1
ATOM 2554 N N . SER B 2 5 ? -14.755 -11.830 14.019 1.00 34.88 4 SER B N 1
ATOM 2555 C CA . SER B 2 5 ? -14.983 -13.171 14.541 1.00 34.58 4 SER B CA 1
ATOM 2556 C C . SER B 2 5 ? -15.204 -13.166 16.050 1.00 34.41 4 SER B C 1
ATOM 2557 O O . SER B 2 5 ? -14.740 -12.268 16.757 1.00 34.65 4 SER B O 1
ATOM 2560 N N . LEU B 2 6 ? -15.917 -14.184 16.527 1.00 34.00 5 LEU B N 1
ATOM 2561 C CA . LEU B 2 6 ? -15.978 -14.494 17.954 1.00 33.75 5 LEU B CA 1
ATOM 2562 C C . LEU B 2 6 ? -14.631 -15.085 18.366 1.00 33.53 5 LEU B C 1
ATOM 2563 O O . LEU B 2 6 ? -13.776 -15.343 17.512 1.00 33.37 5 LEU B O 1
ATOM 2568 N N . TYR B 2 7 ? -14.440 -15.303 19.664 1.00 33.37 6 TYR B N 1
ATOM 2569 C CA . TYR B 2 7 ? -13.142 -15.753 20.167 1.00 33.17 6 TYR B CA 1
ATOM 2570 C C . TYR B 2 7 ? -12.747 -17.133 19.627 1.00 32.63 6 TYR B C 1
ATOM 2571 O O . TYR B 2 7 ? -13.528 -18.084 19.695 1.00 32.44 6 TYR B O 1
ATOM 2580 N N . GLU B 2 8 ? -11.528 -17.213 19.094 1.00 32.22 7 GLU B N 1
ATOM 2581 C CA . GLU B 2 8 ? -10.949 -18.466 18.607 1.00 31.77 7 GLU B CA 1
ATOM 2582 C C . GLU B 2 8 ? -10.572 -19.328 19.811 1.00 30.80 7 GLU B C 1
ATOM 2583 O O . GLU B 2 8 ? -9.491 -19.174 20.390 1.00 30.79 7 GLU B O 1
ATOM 2589 N N . LYS B 2 9 ? -11.478 -20.229 20.181 1.00 29.54 8 LYS B N 1
ATOM 2590 C CA . LYS B 2 9 ? -11.376 -20.970 21.439 1.00 28.65 8 LYS B CA 1
ATOM 2591 C C . LYS B 2 9 ? -10.422 -22.164 21.318 1.00 27.18 8 LYS B C 1
ATOM 2592 O O . LYS B 2 9 ? -10.049 -22.549 20.220 1.00 27.06 8 LYS B O 1
#

Nearest PDB structures (foldseek):
  7f7o-assembly1_A  TM=1.003E+00  e=1.747E-41  Homo sapiens
  3nmx-assembly2_B  TM=9.983E-01  e=7.714E-39  Homo sapiens
  3nmx-assembly1_A  TM=9.973E-01  e=9.157E-39  Homo sapiens
  4yjl-assembly2_B  TM=9.937E-01  e=9.559E-39  Homo sapiens
  3qhe-assembly1_A  TM=9.912E-01  e=3.990E-37  Homo sapiens

Organism: Homo sapiens (NCBI:txid9606)

Radius of gyration: 22.71 Å; Cα contacts (8 Å, |Δi|>4): 473; chains: 2; bounding box: 48×36×78 Å

InterPro domains:
  IPR000225 Armadillo [PF00514] (523-552)
  IPR000225 Armadillo [PF00514] (649-689)
  IPR000225 Armadillo [PF00514] (691-730)
  IPR000225 Armadillo [PS50176] (660-702)
  IPR000225 Armadillo [SM00185] (340-392)
  IPR000225 Armadillo [SM00185] (459-510)
  IPR000225 Armadillo [SM00185] (512-553)
  IPR000225 Armadillo [SM00185] (556-597)
  IPR000225 Armadillo [SM00185] (599-644)
  IPR000225 Armadillo [SM00185] (649-689)
  IPR000225 Armadillo [SM00185] (691-731)
  IPR009223 Adenomatous polyposis coli protein repeat [PF05923] (1260-1280)
  IPR009223 Adenomatous polyposis coli protein repeat [PF05923] (1372-1393)
  IPR009223 Adenomatous polyposis coli protein repeat [PF05923] (1486-1509)
  IPR009223 Adenomatous polyposis coli protein repeat [PF05923] (1637-1660)
  IPR009223 Adenomatous polyposis coli protein repeat [PF05923] (1841-1865)
  IPR009223 Adenomatous polyposis coli protein repeat [PF05923] (1950-1972)
  IPR009223 Adenomatous polyposis coli protein repeat [PF05923] (2008-2030)
  IPR009224 SAMP [PF05924] (1567-1588)
  IPR009224 SAMP [PF05924] (1717-1737)

GO terms:
  GO:0016342 catenin complex (C, IDA)
  GO:0005515 protein binding (F, IPI)
  GO:0048471 perinuclear region of cytoplasm (C, IDA)
  GO:0005634 nucleus (C, IDA)
  GO:0016328 lateral plasma membrane (C, IDA)
  GO:0031625 ubiquitin protein ligase binding (F, IDA)
  GO:0045732 positive regulation of protein catabolic process (P, IGI)
  GO:0090090 negative regulation of canonical Wnt signaling pathway (P, IGI)
  GO:0043065 positive regulation of apoptotic process (P, IMP)
  GO:0030335 positive regulation of cell migration (P, IMP)
  GO:0051988 regulation of attachment of spindle microtubules to kinetochore (P, IMP)
  GO:0031274 positive regulation of pseudopodium assembly (P, IMP)
  GO:0000281 mitotic cytokinesis (P, IMP)
  GO:0007026 negative regulation of microtubule depolymerization (P, IMP)
  GO:0007094 mitotic spindle assembly checkpoint signaling (P, IMP)
  GO:0051010 microtubule plus-end binding (F, IDA)
  GO:0032587 ruffle membrane (C, IDA)
  GO:0005737 cytoplasm (C, IDA)
  GO:0005886 plasma membrane (C, IDA)
  GO:0005912 adherens junction (C, IDA)

Sequence (333 aa):
HHMLHLLEQIRAYCETCWEWQEAHMPAPVEHQICPAVCVLMKLSFDEEHRHAMNELGGLQAIAELLQVDCEMYGLTNDHYSITLRRYAGMALTNLTFGDVANKATLCSMKGCMRALVAQLKSESEDLQQVIASVLRNLSWRADVNSKKTLREVGSVKALMECALEVKKESTLKSVLSALWNLSAHCTENKADICAVDGALAFLVGTLTYRSQTNTLAIIESGGGILRNVSSLIATNEDHRQILRENNCLQTLLQHLKSHSLTIVSNACGTLWNLSARNPKDQEALWDMGAVSMLKNLIHSKHKMIAMMGSAAALRNLMANRPAKYKAGESLYEK